Protein AF-A0A635X9J7-F1 (afdb_monomer)

Structure (mmCIF, N/CA/C/O backbone):
data_AF-A0A635X9J7-F1
#
_entry.id   AF-A0A635X9J7-F1
#
loop_
_atom_site.group_PDB
_atom_site.id
_atom_site.type_symbol
_atom_site.label_atom_id
_atom_site.label_alt_id
_atom_site.label_comp_id
_atom_site.label_asym_id
_atom_site.label_entity_id
_atom_site.label_seq_id
_atom_site.pdbx_PDB_ins_code
_atom_site.Cartn_x
_atom_site.Cartn_y
_atom_site.Cartn_z
_atom_site.occupancy
_atom_site.B_iso_or_equiv
_atom_site.auth_seq_id
_atom_site.auth_comp_id
_atom_site.auth_asym_id
_atom_site.auth_atom_id
_atom_site.pdbx_PDB_model_num
ATOM 1 N N . ILE A 1 1 ? -6.914 -5.410 10.085 1.00 49.47 1 ILE A N 1
ATOM 2 C CA . ILE A 1 1 ? -8.371 -5.478 10.302 1.00 49.47 1 ILE A CA 1
ATOM 3 C C . ILE A 1 1 ? -8.905 -4.230 9.633 1.00 49.47 1 ILE A C 1
ATOM 5 O O . ILE A 1 1 ? -8.363 -3.166 9.920 1.00 49.47 1 ILE A O 1
ATOM 9 N N . ALA A 1 2 ? -9.792 -4.368 8.650 1.00 59.06 2 ALA A N 1
ATOM 10 C CA . ALA A 1 2 ? -10.431 -3.207 8.038 1.00 59.06 2 ALA A CA 1
ATOM 11 C C . ALA A 1 2 ? -11.298 -2.503 9.093 1.00 59.06 2 ALA A C 1
ATOM 13 O O . ALA A 1 2 ? -11.946 -3.167 9.896 1.00 59.06 2 ALA A O 1
ATOM 14 N N . SER A 1 3 ? -11.236 -1.173 9.151 1.00 65.19 3 SER A N 1
ATOM 15 C CA . SER A 1 3 ? -12.030 -0.379 10.098 1.00 65.19 3 SER A CA 1
ATOM 16 C C . SER A 1 3 ? -13.482 -0.210 9.652 1.00 65.19 3 SER A C 1
ATOM 18 O O . SER A 1 3 ? -14.332 0.061 10.499 1.00 65.19 3 SER A O 1
ATOM 20 N N . SER A 1 4 ? -13.743 -0.356 8.349 1.00 70.19 4 SER A N 1
ATOM 21 C CA . SER A 1 4 ? -15.087 -0.459 7.782 1.00 70.19 4 SER A CA 1
ATOM 22 C C . SER A 1 4 ? -15.615 -1.874 7.968 1.00 70.19 4 SER A C 1
ATOM 24 O O . SER A 1 4 ? -14.861 -2.850 7.990 1.00 70.19 4 SER A O 1
ATOM 26 N N . SER A 1 5 ? -16.927 -1.957 8.104 1.00 78.06 5 SER A N 1
ATOM 27 C CA . SER A 1 5 ? -17.649 -3.196 8.304 1.00 78.06 5 SER A CA 1
ATOM 28 C C . SER A 1 5 ? -18.010 -3.922 7.001 1.00 78.06 5 SER A C 1
ATOM 30 O O . SER A 1 5 ? -18.530 -5.038 7.056 1.00 78.06 5 SER A O 1
ATOM 32 N N . ALA A 1 6 ? -17.707 -3.307 5.851 1.00 84.12 6 ALA A N 1
ATOM 33 C CA . ALA A 1 6 ? -18.032 -3.806 4.517 1.00 84.12 6 ALA A CA 1
ATOM 34 C C . ALA A 1 6 ? -17.317 -5.119 4.161 1.00 84.12 6 ALA A C 1
ATOM 36 O O . ALA A 1 6 ? -17.822 -5.901 3.357 1.00 84.12 6 ALA A O 1
ATOM 37 N N . ILE A 1 7 ? -16.159 -5.387 4.778 1.00 89.38 7 ILE A N 1
ATOM 38 C CA . ILE A 1 7 ? -15.412 -6.632 4.581 1.00 89.38 7 ILE A CA 1
ATOM 39 C C . ILE A 1 7 ? -15.069 -7.303 5.907 1.00 89.38 7 ILE A C 1
ATOM 41 O O . ILE A 1 7 ? -14.769 -6.648 6.908 1.00 89.38 7 ILE A O 1
ATOM 45 N N . HIS A 1 8 ? -15.029 -8.631 5.895 1.00 86.44 8 HIS A N 1
ATOM 46 C CA . HIS A 1 8 ? -14.539 -9.421 7.011 1.00 86.44 8 HIS A CA 1
ATOM 47 C C . HIS A 1 8 ? -13.027 -9.669 6.876 1.00 86.44 8 HIS A C 1
ATOM 49 O O . HIS A 1 8 ? -12.533 -10.157 5.860 1.00 86.44 8 HIS A O 1
ATOM 55 N N . GLY A 1 9 ? -12.259 -9.346 7.921 1.00 88.50 9 GLY A N 1
ATOM 56 C CA . GLY A 1 9 ? -10.827 -9.656 7.984 1.00 88.50 9 GLY A CA 1
ATOM 57 C C . GLY A 1 9 ? -9.905 -8.667 7.252 1.00 88.50 9 GLY A C 1
ATOM 58 O O . GLY A 1 9 ? -9.733 -7.518 7.682 1.00 88.50 9 GLY A O 1
ATOM 59 N N . ARG A 1 10 ? -9.170 -9.156 6.243 1.00 91.19 10 ARG A N 1
ATOM 60 C CA . ARG A 1 10 ? -8.140 -8.419 5.482 1.00 91.19 10 ARG A CA 1
ATOM 61 C C . ARG A 1 10 ? -8.212 -8.797 3.999 1.00 91.19 10 ARG A C 1
ATOM 63 O O . ARG A 1 10 ? -8.741 -9.842 3.653 1.00 91.19 10 ARG A O 1
ATOM 70 N N . PHE A 1 11 ? -7.611 -7.974 3.144 1.00 94.69 11 PHE A N 1
ATOM 71 C CA . PHE A 1 11 ? -7.436 -8.309 1.732 1.00 94.69 11 PHE A CA 1
ATOM 72 C C . PHE A 1 11 ? -6.526 -9.523 1.533 1.00 94.69 11 PHE A C 1
ATOM 74 O O . PHE A 1 11 ? -5.493 -9.666 2.195 1.00 94.69 11 PHE A O 1
ATOM 81 N N . HIS A 1 12 ? -6.900 -10.341 0.561 1.00 95.94 12 HIS A N 1
ATOM 82 C CA . HIS A 1 12 ? -6.163 -11.479 0.046 1.00 95.94 12 HIS A CA 1
ATOM 83 C C . HIS A 1 12 ? -5.589 -11.147 -1.331 1.00 95.94 12 HIS A C 1
ATOM 85 O O . HIS A 1 12 ? -6.161 -10.369 -2.097 1.00 95.94 12 HIS A O 1
ATOM 91 N N . TYR A 1 13 ? -4.449 -11.757 -1.645 1.00 97.44 13 TYR A N 1
ATOM 92 C CA . TYR A 1 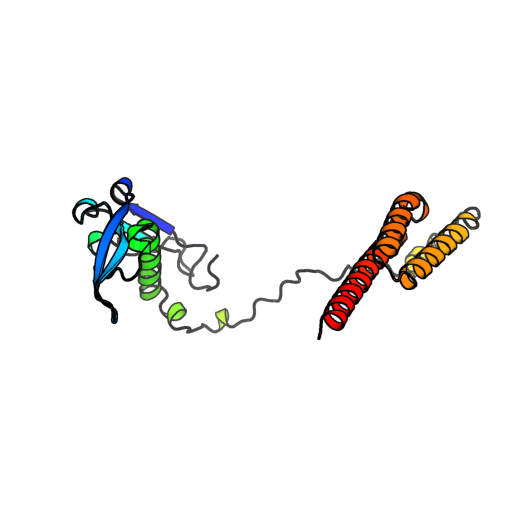13 ? -3.70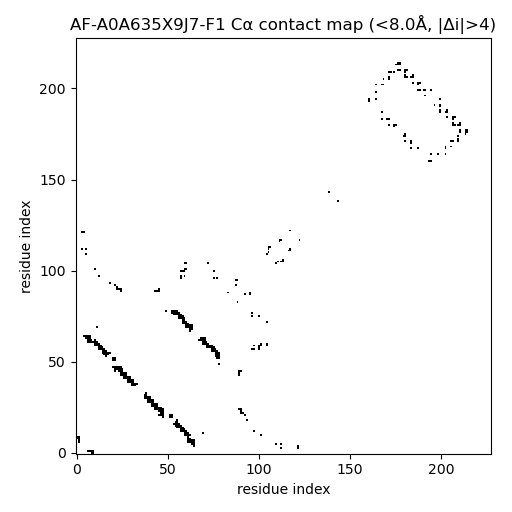1 -11.486 -2.866 1.00 97.44 13 TYR A CA 1
ATOM 93 C C . TYR A 1 13 ? -3.276 -12.801 -3.510 1.00 97.44 13 TYR A C 1
ATOM 95 O O . TYR A 1 13 ? -2.733 -13.675 -2.832 1.00 97.44 13 TYR A O 1
ATOM 103 N N . ARG A 1 14 ? -3.465 -12.918 -4.822 1.00 97.31 14 ARG A N 1
ATOM 104 C CA . ARG A 1 14 ? -2.836 -13.943 -5.659 1.00 97.31 14 ARG A CA 1
ATOM 105 C C . ARG A 1 14 ? -1.927 -13.244 -6.650 1.00 97.31 14 ARG A C 1
ATOM 107 O O . ARG A 1 14 ? -2.360 -12.334 -7.346 1.00 97.31 14 ARG A O 1
ATOM 114 N N . TYR A 1 15 ? -0.672 -13.661 -6.696 1.00 96.81 15 TYR A N 1
ATOM 115 C CA . TYR A 1 15 ? 0.285 -13.162 -7.673 1.00 96.81 15 TYR A CA 1
ATOM 116 C C . TYR A 1 15 ? 0.543 -14.253 -8.700 1.00 96.81 15 TYR A C 1
ATOM 118 O O . TYR A 1 15 ? 0.692 -15.416 -8.327 1.00 96.81 15 TYR A O 1
ATOM 126 N N . GLY A 1 16 ? 0.617 -13.869 -9.967 1.00 95.81 16 GLY A N 1
ATOM 127 C CA . GLY A 1 16 ? 1.056 -14.747 -11.043 1.00 95.81 16 GLY A CA 1
ATOM 128 C C . GLY A 1 16 ? 2.184 -14.122 -11.850 1.00 95.81 16 GLY A C 1
ATOM 129 O O . GLY A 1 16 ? 2.399 -12.907 -11.792 1.00 95.81 16 GLY A O 1
ATOM 130 N N . GLY A 1 17 ? 2.904 -14.983 -12.569 1.00 94.94 17 GLY A N 1
ATOM 131 C CA . GLY A 1 17 ? 4.069 -14.618 -13.369 1.00 94.94 17 GLY A CA 1
ATOM 132 C C . GLY A 1 17 ? 5.388 -14.577 -12.587 1.00 94.94 17 GLY A C 1
ATOM 133 O O . GLY A 1 17 ? 5.433 -14.791 -11.373 1.00 94.94 17 GLY A O 1
ATOM 134 N N . ASP A 1 18 ? 6.471 -14.313 -13.316 1.00 94.44 18 ASP A N 1
ATOM 135 C CA . ASP A 1 18 ? 7.851 -14.316 -12.824 1.00 94.44 18 ASP A CA 1
ATOM 136 C C . ASP A 1 18 ? 8.306 -12.917 -12.368 1.00 94.44 18 ASP A C 1
ATOM 138 O O . ASP A 1 18 ? 8.947 -12.156 -13.095 1.00 94.44 18 ASP A O 1
ATOM 142 N N . TRP A 1 19 ? 7.935 -12.561 -11.136 1.00 93.62 19 TRP A N 1
ATOM 143 C CA . TRP A 1 19 ? 8.201 -11.237 -10.562 1.00 93.62 19 TRP A CA 1
ATOM 144 C C . TRP A 1 19 ? 9.688 -10.922 -10.361 1.00 93.62 19 TRP A C 1
ATOM 146 O O . TRP A 1 19 ? 10.021 -9.755 -10.158 1.00 93.62 19 TRP A O 1
ATOM 156 N N . GLU A 1 20 ? 10.579 -11.916 -10.417 1.00 91.62 20 GLU A N 1
ATOM 157 C CA . GLU A 1 20 ? 12.020 -11.706 -10.237 1.00 91.62 20 GLU A CA 1
ATOM 158 C C . GLU A 1 20 ? 12.623 -10.865 -11.370 1.00 91.62 20 GLU A C 1
ATOM 160 O O . GLU A 1 20 ? 13.593 -10.133 -11.149 1.00 91.62 20 GLU A O 1
ATOM 165 N N . ARG A 1 21 ? 11.992 -10.870 -12.552 1.00 90.25 21 ARG A N 1
ATOM 166 C CA . ARG A 1 21 ? 12.401 -10.065 -13.715 1.00 90.25 21 ARG A CA 1
ATOM 167 C C . ARG A 1 21 ? 12.276 -8.560 -13.469 1.00 90.25 21 ARG A C 1
ATOM 169 O O . ARG A 1 21 ? 13.118 -7.792 -13.926 1.00 90.25 21 ARG A O 1
ATOM 176 N N . CYS A 1 22 ? 11.300 -8.135 -12.664 1.00 89.56 22 CYS A N 1
ATOM 177 C CA . CYS A 1 22 ? 11.023 -6.725 -12.365 1.00 89.56 22 CYS A CA 1
ATOM 178 C C . CYS A 1 22 ? 11.564 -6.278 -10.995 1.00 89.56 22 CYS A C 1
ATOM 180 O O . CYS A 1 22 ? 10.881 -5.585 -10.239 1.00 89.56 22 CYS A O 1
ATOM 182 N N . THR A 1 23 ? 12.783 -6.697 -10.646 1.00 84.94 23 THR A N 1
ATOM 183 C CA . THR A 1 23 ? 13.429 -6.364 -9.356 1.00 84.94 23 THR A CA 1
ATOM 184 C C . THR A 1 23 ? 14.652 -5.457 -9.486 1.00 84.94 23 THR A C 1
ATOM 186 O O . THR A 1 23 ? 15.123 -4.900 -8.495 1.00 84.94 23 THR A O 1
ATOM 189 N N . ARG A 1 24 ? 15.186 -5.290 -10.701 1.00 87.50 24 ARG A N 1
ATOM 190 C CA . ARG A 1 24 ? 16.444 -4.572 -10.943 1.00 87.50 24 ARG A CA 1
ATOM 191 C C . ARG A 1 24 ? 16.206 -3.095 -11.223 1.00 87.50 24 ARG A C 1
ATOM 193 O O . ARG A 1 24 ? 15.394 -2.741 -12.066 1.00 87.50 24 ARG A O 1
ATOM 200 N N . THR A 1 25 ? 16.986 -2.224 -10.597 1.00 89.25 25 THR A N 1
ATOM 201 C CA . THR A 1 25 ? 16.989 -0.785 -10.899 1.00 89.25 25 THR A CA 1
ATOM 202 C C . THR A 1 25 ? 18.314 -0.368 -11.515 1.00 89.25 25 THR A C 1
ATOM 204 O O . THR A 1 25 ? 19.349 -0.938 -11.179 1.00 89.25 25 THR A O 1
ATOM 207 N N . GLN A 1 26 ? 18.295 0.647 -12.373 1.00 89.06 26 GLN A N 1
ATOM 208 C CA . GLN A 1 26 ? 19.494 1.245 -12.961 1.00 89.06 26 GLN A CA 1
ATOM 209 C C . GLN A 1 26 ? 19.544 2.735 -12.639 1.00 89.06 26 GLN A C 1
ATOM 211 O O . GLN A 1 26 ? 18.507 3.387 -12.542 1.00 89.06 26 GLN A O 1
ATOM 216 N N . GLU A 1 27 ? 20.743 3.277 -12.468 1.00 89.19 27 GLU A N 1
ATOM 217 C CA . GLU A 1 27 ? 20.944 4.714 -12.298 1.00 89.19 27 GLU A CA 1
ATOM 218 C C . GLU A 1 27 ? 21.382 5.300 -13.635 1.00 89.19 27 GLU A C 1
ATOM 220 O O . GLU A 1 27 ? 22.373 4.870 -14.221 1.00 89.19 27 GLU A O 1
ATOM 225 N N . ILE A 1 28 ? 20.598 6.249 -14.145 1.00 88.88 28 ILE A N 1
ATOM 226 C CA . ILE A 1 28 ? 20.878 6.943 -15.396 1.00 88.88 28 ILE A CA 1
ATOM 227 C C . ILE A 1 28 ? 21.099 8.412 -15.088 1.00 88.88 28 ILE A C 1
ATOM 229 O O . ILE A 1 28 ? 20.287 9.074 -14.442 1.00 88.88 28 ILE A O 1
ATOM 233 N N . THR A 1 29 ? 22.200 8.924 -15.613 1.00 87.81 29 THR A N 1
ATOM 234 C CA . THR A 1 29 ? 22.541 10.336 -15.573 1.00 87.81 29 THR A CA 1
ATOM 235 C C . THR A 1 29 ? 21.876 11.046 -16.748 1.00 87.81 29 THR A C 1
ATOM 237 O O . THR A 1 29 ? 22.088 10.673 -17.902 1.00 87.81 29 THR A O 1
ATOM 240 N N . ARG A 1 30 ? 21.044 12.053 -16.472 1.00 87.81 30 ARG A N 1
ATOM 241 C CA . ARG A 1 30 ? 20.359 12.859 -17.490 1.00 87.81 30 ARG A CA 1
ATOM 242 C C . ARG A 1 30 ? 20.670 14.331 -17.307 1.00 87.81 30 ARG A C 1
ATOM 244 O O . ARG A 1 30 ? 20.552 14.866 -16.205 1.00 87.81 30 ARG A O 1
ATOM 251 N N . ASP A 1 31 ? 20.981 14.996 -18.410 1.00 87.25 31 ASP A N 1
ATOM 252 C CA . ASP A 1 31 ? 21.115 16.445 -18.426 1.00 87.25 31 ASP A CA 1
ATOM 253 C C . ASP A 1 31 ? 19.735 17.095 -18.521 1.00 87.25 31 ASP A C 1
ATOM 255 O O . ASP A 1 31 ? 18.940 16.804 -19.419 1.00 87.25 31 ASP A O 1
ATOM 259 N N . LYS A 1 32 ? 19.448 17.992 -17.581 1.00 86.06 32 LYS A N 1
ATOM 260 C CA . LYS A 1 32 ? 18.238 18.808 -17.547 1.00 86.06 32 LYS A CA 1
ATOM 261 C C . LYS A 1 32 ? 18.595 20.270 -17.776 1.00 86.06 32 LYS A C 1
ATOM 263 O O . LYS A 1 32 ? 19.604 20.767 -17.284 1.00 86.06 32 LYS A O 1
ATOM 268 N N . ASN A 1 33 ? 17.740 20.976 -18.509 1.00 85.88 33 ASN A N 1
ATOM 269 C CA . ASN A 1 33 ? 17.839 22.426 -18.651 1.00 85.88 33 ASN A CA 1
ATOM 270 C C . ASN A 1 33 ? 17.056 23.095 -17.519 1.00 85.88 33 ASN A C 1
ATOM 272 O O . ASN A 1 33 ? 15.843 22.920 -17.411 1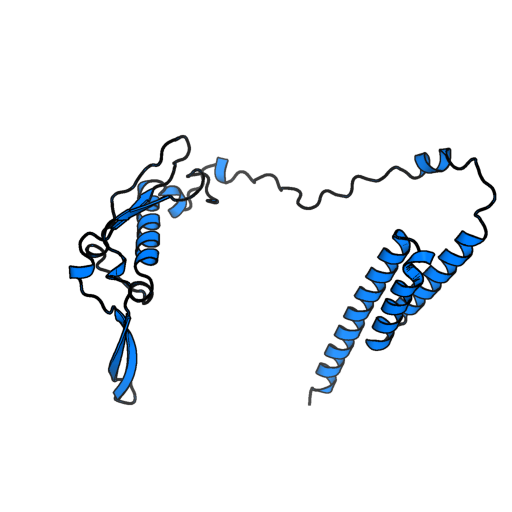.00 85.88 33 ASN A O 1
ATOM 276 N N . GLY A 1 34 ? 17.750 23.863 -16.684 1.00 83.50 34 GLY A N 1
ATOM 277 C CA . GLY A 1 34 ? 17.153 24.745 -15.687 1.00 83.50 34 GLY A CA 1
ATOM 278 C C . GLY A 1 34 ? 17.207 26.209 -16.122 1.00 83.50 34 GLY A C 1
ATOM 279 O O . GLY A 1 34 ? 17.811 26.556 -17.137 1.00 83.50 34 GLY A O 1
ATOM 280 N N . LYS A 1 35 ? 16.624 27.095 -15.304 1.00 80.81 35 LYS A N 1
ATOM 281 C CA . LYS A 1 35 ? 16.694 28.556 -15.513 1.00 80.81 35 LYS A CA 1
ATOM 282 C C . LYS A 1 35 ? 18.134 29.090 -15.598 1.00 80.81 35 LYS A C 1
ATOM 284 O O . LYS A 1 35 ? 18.360 30.071 -16.292 1.00 80.81 35 LYS A O 1
ATOM 289 N N . ASN A 1 36 ? 19.088 28.420 -14.943 1.00 78.56 36 ASN A N 1
ATOM 290 C CA . ASN A 1 36 ? 20.500 28.818 -14.876 1.00 78.56 36 ASN A CA 1
ATOM 291 C C . ASN A 1 36 ? 21.423 27.956 -15.764 1.00 78.56 36 ASN A C 1
ATOM 293 O O . ASN A 1 36 ? 22.626 27.906 -15.526 1.00 78.56 36 ASN A O 1
ATOM 297 N N . GLY A 1 37 ? 20.877 27.264 -16.770 1.00 85.31 37 GLY A N 1
ATOM 298 C CA . GLY A 1 37 ? 21.647 26.428 -17.698 1.00 85.31 37 GLY A CA 1
ATOM 299 C C . GLY A 1 37 ? 21.469 24.922 -17.484 1.00 85.31 37 GLY A C 1
ATOM 300 O O . GLY A 1 37 ? 20.545 24.475 -16.799 1.00 85.31 37 GLY A O 1
ATOM 301 N N . LYS A 1 38 ? 22.334 24.131 -18.130 1.00 85.62 38 LYS A N 1
ATOM 302 C CA . LYS A 1 38 ? 22.328 22.663 -18.046 1.00 85.62 38 LYS A CA 1
ATOM 303 C C . LYS A 1 38 ? 22.853 22.204 -16.692 1.00 85.62 38 LYS A C 1
ATOM 305 O O . LYS A 1 38 ? 23.910 22.651 -16.260 1.00 85.62 38 LYS A O 1
ATOM 310 N N . TYR A 1 39 ? 22.136 21.287 -16.058 1.00 86.50 39 TYR A N 1
ATOM 311 C CA . TYR A 1 39 ? 22.584 20.591 -14.861 1.00 86.50 39 TYR A CA 1
ATOM 312 C C . TYR A 1 39 ? 22.301 19.101 -14.995 1.00 86.50 39 TYR A C 1
ATOM 314 O O . TYR A 1 39 ? 21.333 18.680 -15.627 1.00 86.50 39 TYR A O 1
ATOM 322 N N . THR A 1 40 ? 23.161 18.302 -14.388 1.00 86.81 40 THR A N 1
ATOM 323 C CA . THR A 1 40 ? 23.105 16.852 -14.487 1.00 86.81 40 THR A CA 1
ATOM 324 C C . THR A 1 40 ? 22.362 16.276 -13.283 1.00 86.81 40 THR A C 1
ATOM 326 O O . THR A 1 40 ? 22.625 16.658 -12.142 1.00 86.81 40 THR A O 1
ATOM 329 N N . VAL A 1 41 ? 21.418 15.365 -13.528 1.00 87.75 41 VAL A N 1
ATOM 330 C CA . VAL A 1 41 ? 20.638 14.672 -12.493 1.00 87.75 41 VAL A CA 1
ATOM 331 C C . VAL A 1 41 ? 20.798 13.172 -12.656 1.00 87.75 41 VAL A C 1
ATOM 333 O O . VAL A 1 41 ? 20.537 12.630 -13.728 1.00 87.75 41 VAL A O 1
ATOM 336 N N . THR A 1 42 ? 21.170 12.498 -11.573 1.00 87.12 42 THR A N 1
ATOM 337 C CA . THR A 1 42 ? 21.131 11.037 -11.497 1.00 87.12 42 THR A CA 1
ATOM 338 C C . THR A 1 42 ? 19.724 10.599 -11.105 1.00 87.12 42 THR A C 1
ATOM 340 O O . THR A 1 42 ? 19.231 10.949 -10.033 1.00 87.12 42 THR A O 1
ATOM 343 N N . GLU A 1 43 ? 19.061 9.843 -11.975 1.00 87.25 43 GLU A N 1
ATOM 344 C CA . GLU A 1 43 ? 17.731 9.284 -11.738 1.00 87.25 43 GLU A CA 1
ATOM 345 C C . GLU A 1 43 ? 17.802 7.760 -11.680 1.00 87.25 43 GLU A C 1
ATOM 347 O O . GLU A 1 43 ? 18.402 7.115 -12.540 1.00 87.25 43 GLU A O 1
ATOM 352 N N . ARG A 1 44 ? 17.134 7.166 -10.687 1.00 87.19 44 ARG A N 1
ATOM 353 C CA . ARG A 1 44 ? 16.927 5.719 -10.641 1.00 87.19 44 ARG A CA 1
ATOM 354 C C . ARG A 1 44 ? 15.735 5.348 -11.520 1.00 87.19 44 ARG A C 1
ATOM 356 O O . ARG A 1 44 ? 14.612 5.773 -11.257 1.00 87.19 44 ARG A O 1
ATOM 363 N N . VAL A 1 45 ? 15.979 4.541 -12.542 1.00 90.56 45 VAL A N 1
ATOM 364 C CA . VAL A 1 45 ? 14.977 4.030 -13.484 1.00 90.56 45 VAL A CA 1
ATOM 365 C C . VAL A 1 45 ? 14.852 2.510 -13.379 1.00 90.56 45 VAL A C 1
ATOM 367 O O . VAL A 1 45 ? 15.674 1.839 -12.745 1.00 90.56 45 VAL A O 1
ATOM 370 N N . ARG A 1 46 ? 13.802 1.954 -13.992 1.00 92.12 46 ARG A N 1
ATOM 371 C CA . ARG A 1 46 ? 13.638 0.500 -14.082 1.00 92.12 46 ARG A CA 1
ATOM 372 C C . ARG A 1 46 ? 14.776 -0.106 -14.901 1.00 92.12 46 ARG A C 1
ATOM 374 O O . ARG A 1 46 ? 15.151 0.444 -15.932 1.00 92.12 46 ARG A O 1
ATOM 381 N N . GLY A 1 47 ? 15.310 -1.228 -14.434 1.00 91.88 47 GLY A N 1
ATOM 382 C CA . GLY A 1 47 ? 16.339 -2.015 -15.116 1.00 91.88 47 GLY A CA 1
ATOM 383 C C . GLY A 1 47 ? 15.777 -3.208 -15.891 1.00 91.88 47 GLY A C 1
ATOM 384 O O . GLY A 1 47 ? 16.515 -4.161 -16.122 1.00 91.88 47 GLY A O 1
ATOM 385 N N . TRP A 1 48 ? 14.485 -3.176 -16.227 1.00 91.69 48 TRP A N 1
ATOM 386 C CA . TRP A 1 48 ? 13.758 -4.197 -16.986 1.00 91.69 48 TRP A CA 1
ATOM 387 C C . TRP A 1 48 ? 12.940 -3.548 -18.110 1.00 91.69 48 TRP A C 1
ATOM 389 O O . TRP A 1 48 ? 12.738 -2.326 -18.128 1.00 91.69 48 TRP A O 1
ATOM 399 N N . THR A 1 49 ? 12.478 -4.371 -19.044 1.00 92.38 49 THR A N 1
ATOM 400 C CA . THR A 1 49 ? 11.734 -3.971 -20.246 1.00 92.38 49 THR A CA 1
ATOM 401 C C . THR A 1 49 ? 10.237 -4.252 -20.111 1.00 92.38 49 THR A C 1
ATOM 403 O O . THR A 1 49 ? 9.802 -4.889 -19.158 1.00 92.38 49 THR A O 1
ATOM 406 N N . ASP A 1 50 ? 9.422 -3.775 -21.056 1.00 91.62 50 ASP A N 1
ATOM 407 C CA . ASP A 1 50 ? 7.977 -4.058 -21.049 1.00 91.62 50 ASP A CA 1
ATOM 408 C C . ASP A 1 50 ? 7.666 -5.545 -21.305 1.00 91.62 50 ASP A C 1
ATOM 410 O O . ASP A 1 50 ? 6.656 -6.054 -20.822 1.00 91.62 50 ASP A O 1
ATOM 414 N N . GLU A 1 51 ? 8.547 -6.266 -22.005 1.00 93.25 51 GLU A N 1
ATOM 415 C CA . GLU A 1 51 ? 8.414 -7.713 -22.230 1.00 93.25 51 GLU A CA 1
ATOM 416 C C . GLU A 1 51 ? 8.533 -8.507 -20.924 1.00 93.25 51 GLU A C 1
ATOM 418 O O . GLU A 1 51 ? 7.809 -9.481 -20.716 1.00 93.25 51 GLU A O 1
ATOM 423 N N . ASP A 1 52 ? 9.389 -8.047 -20.008 1.00 92.94 52 ASP A N 1
ATOM 424 C CA . ASP A 1 52 ? 9.564 -8.649 -18.683 1.00 92.94 52 ASP A CA 1
ATOM 425 C C . ASP A 1 52 ? 8.296 -8.543 -17.818 1.00 92.94 52 ASP A C 1
ATOM 427 O O . ASP A 1 52 ? 8.121 -9.314 -16.875 1.00 92.94 52 ASP A O 1
ATOM 431 N N . GLU A 1 53 ? 7.398 -7.608 -18.143 1.00 93.50 53 GLU A N 1
ATOM 432 C CA . GLU A 1 53 ? 6.144 -7.379 -17.421 1.00 93.50 53 GLU A CA 1
ATOM 433 C C . GLU A 1 53 ? 4.998 -8.281 -17.914 1.00 93.50 53 GLU A C 1
ATOM 435 O O . GLU A 1 53 ? 3.939 -8.349 -17.276 1.00 93.50 53 GLU A O 1
ATOM 440 N N . ILE A 1 54 ? 5.180 -8.983 -19.037 1.00 94.19 54 ILE A N 1
ATOM 441 C CA . ILE A 1 54 ? 4.148 -9.835 -19.634 1.00 94.19 54 ILE A CA 1
ATOM 442 C C . ILE A 1 54 ? 3.827 -11.005 -18.700 1.00 94.19 54 ILE A C 1
ATOM 444 O O . ILE A 1 54 ? 4.695 -11.744 -18.242 1.00 94.19 54 ILE A O 1
ATOM 448 N N . GLY A 1 55 ? 2.534 -11.186 -18.426 1.00 94.00 55 GLY A N 1
ATOM 449 C CA . GLY A 1 55 ? 2.040 -12.252 -17.555 1.00 94.00 55 GLY A CA 1
ATOM 450 C C . GLY A 1 55 ? 2.204 -11.977 -16.057 1.00 94.00 55 GLY A C 1
ATOM 451 O O . GLY A 1 55 ? 1.704 -12.768 -15.257 1.00 94.00 55 GLY A O 1
ATOM 452 N N . LEU A 1 56 ? 2.834 -10.864 -15.657 1.00 96.38 56 LEU A N 1
ATOM 453 C CA . LEU A 1 56 ? 2.866 -10.435 -14.260 1.00 96.38 56 LEU A CA 1
ATOM 454 C C . LEU A 1 56 ? 1.518 -9.839 -13.877 1.00 96.38 56 LEU A C 1
ATOM 456 O O . LEU A 1 56 ? 1.088 -8.843 -14.461 1.00 96.38 56 LEU A O 1
ATOM 460 N N . PHE A 1 57 ? 0.862 -10.411 -12.872 1.00 97.25 57 PHE A N 1
ATOM 461 C CA . PHE A 1 57 ? -0.404 -9.878 -12.379 1.00 97.25 57 PHE A CA 1
ATOM 462 C C . PHE A 1 57 ? -0.571 -10.030 -10.873 1.00 97.25 57 PHE A C 1
ATOM 464 O O . PHE A 1 57 ? 0.071 -10.861 -10.220 1.00 97.25 57 PHE A O 1
ATOM 471 N N . VAL A 1 58 ? -1.488 -9.229 -10.338 1.00 97.88 58 VAL A N 1
ATOM 472 C CA . VAL A 1 58 ? -2.052 -9.400 -9.003 1.00 97.88 58 VAL A CA 1
ATOM 473 C C . VAL A 1 58 ? -3.567 -9.515 -9.109 1.00 97.88 58 VAL A C 1
ATOM 475 O O . VAL A 1 58 ? -4.217 -8.735 -9.797 1.00 97.88 58 VAL A O 1
ATOM 478 N N . GLN A 1 59 ? -4.140 -10.481 -8.410 1.00 97.69 59 GLN A N 1
ATOM 479 C CA . GLN A 1 59 ? -5.571 -10.586 -8.186 1.00 97.69 59 GLN A CA 1
ATOM 480 C C . GLN A 1 59 ? -5.832 -10.290 -6.712 1.00 97.69 59 GLN A C 1
ATOM 482 O O . GLN A 1 59 ? -5.241 -10.922 -5.833 1.00 97.69 59 GLN A O 1
ATOM 487 N N . VAL A 1 60 ? -6.686 -9.307 -6.447 1.00 97.75 60 VAL A N 1
ATOM 488 C CA . VAL A 1 60 ? -7.046 -8.881 -5.091 1.00 97.75 60 VAL A CA 1
ATOM 489 C C . VAL A 1 60 ? -8.461 -9.351 -4.788 1.00 97.75 60 VAL A C 1
ATOM 491 O O . VAL A 1 60 ? -9.327 -9.303 -5.660 1.00 97.75 60 VAL A O 1
ATOM 494 N N . GLY A 1 61 ? -8.692 -9.811 -3.564 1.00 96.81 61 GLY A N 1
ATOM 495 C CA . GLY A 1 61 ? -10.015 -10.201 -3.091 1.00 96.81 61 GLY A CA 1
ATOM 496 C C . GLY A 1 61 ? -10.186 -9.937 -1.603 1.00 96.81 61 GLY A C 1
ATOM 497 O O . GLY A 1 61 ? -9.207 -9.810 -0.867 1.00 96.81 61 GLY A O 1
ATOM 498 N N . ALA A 1 62 ? -11.429 -9.863 -1.152 1.00 95.81 62 ALA A N 1
ATOM 499 C CA . ALA A 1 62 ? -11.782 -9.843 0.262 1.00 95.81 62 ALA A CA 1
ATOM 500 C C . ALA A 1 62 ? -13.125 -10.551 0.461 1.00 95.81 62 ALA A C 1
ATOM 502 O O . ALA A 1 62 ? -13.859 -10.782 -0.497 1.00 95.81 62 ALA A O 1
ATOM 503 N N . ILE A 1 63 ? -13.417 -10.925 1.702 1.00 94.88 63 ILE A N 1
ATOM 504 C CA . ILE A 1 63 ? -14.705 -11.513 2.076 1.00 94.88 63 ILE A CA 1
ATOM 505 C C . ILE A 1 63 ? -15.663 -10.353 2.344 1.00 94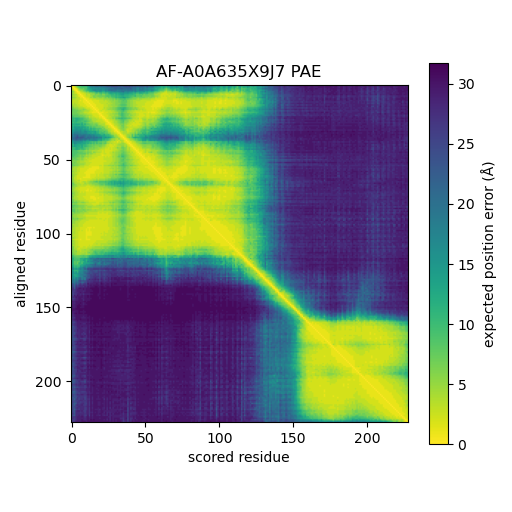.88 63 ILE A C 1
ATOM 507 O O . ILE A 1 63 ? -15.394 -9.553 3.245 1.00 94.88 63 ILE A O 1
ATOM 511 N N . LEU A 1 64 ? -16.734 -10.227 1.560 1.00 91.56 64 LEU A N 1
ATOM 512 C CA . LEU A 1 64 ? -17.744 -9.187 1.769 1.00 91.56 64 LEU A CA 1
ATOM 513 C C . LEU A 1 64 ? -18.595 -9.493 3.006 1.00 91.56 64 LEU A C 1
ATOM 515 O O . LEU A 1 64 ? -18.717 -10.636 3.450 1.00 91.56 64 LEU A O 1
ATOM 519 N N . ARG A 1 65 ? -19.188 -8.456 3.593 1.00 86.50 65 ARG A N 1
ATOM 520 C CA . ARG A 1 65 ? -20.110 -8.599 4.722 1.00 86.50 65 ARG A CA 1
ATOM 521 C C . ARG A 1 65 ? -21.290 -9.502 4.340 1.00 86.50 65 ARG A C 1
ATOM 523 O O . ARG A 1 65 ? -22.018 -9.213 3.400 1.00 86.50 65 ARG A O 1
ATOM 530 N N . GLY A 1 66 ? -21.502 -10.559 5.122 1.00 86.81 66 GLY A N 1
ATOM 531 C CA . GLY A 1 66 ? -22.565 -11.543 4.885 1.00 86.81 66 GLY A CA 1
ATOM 532 C C . GLY A 1 66 ? -22.154 -12.701 3.972 1.00 86.81 66 GLY A C 1
ATOM 533 O O . GLY A 1 66 ? -22.885 -13.684 3.890 1.00 86.81 66 GLY A O 1
ATOM 534 N N . GLU A 1 67 ? -20.975 -12.633 3.353 1.00 90.56 67 GLU A N 1
ATOM 535 C CA . GLU A 1 67 ? -20.397 -13.728 2.578 1.00 90.56 67 GLU A CA 1
ATOM 536 C C . GLU A 1 67 ? -19.386 -14.517 3.422 1.00 90.56 67 GLU A C 1
ATOM 538 O O . GLU A 1 67 ? -18.768 -13.996 4.353 1.00 90.56 67 GLU A O 1
ATOM 543 N N . SER A 1 68 ? -19.212 -15.799 3.099 1.00 91.38 68 SER A N 1
ATOM 544 C CA . SER A 1 68 ? -18.196 -16.671 3.708 1.00 91.38 68 SER A CA 1
ATOM 545 C C . SER A 1 68 ? -16.989 -16.910 2.801 1.00 91.38 68 SER A C 1
ATOM 547 O O . SER A 1 68 ? -15.938 -17.346 3.270 1.00 91.38 68 SER A O 1
ATOM 549 N N . GLU A 1 69 ? -17.137 -16.652 1.504 1.00 94.81 69 GLU A N 1
ATOM 550 C CA . GLU A 1 69 ? -16.110 -16.888 0.495 1.00 94.81 69 GLU A CA 1
ATOM 551 C C . GLU A 1 69 ? -15.414 -15.586 0.091 1.00 94.81 69 GLU A C 1
ATOM 553 O O . GLU A 1 69 ? -15.905 -14.482 0.318 1.00 94.81 69 GLU A O 1
ATOM 558 N N . ILE A 1 70 ? -14.218 -15.716 -0.485 1.00 96.00 70 ILE A N 1
ATOM 559 C CA . ILE A 1 70 ? -13.466 -14.557 -0.964 1.00 96.00 70 ILE A CA 1
ATOM 560 C C . ILE A 1 70 ? -14.031 -14.140 -2.318 1.00 96.00 70 ILE A C 1
ATOM 562 O O . ILE A 1 70 ? -13.893 -14.874 -3.300 1.00 96.00 70 ILE A O 1
ATOM 566 N N . THR A 1 71 ? -14.536 -12.914 -2.389 1.00 96.06 71 THR A N 1
ATOM 567 C CA . THR A 1 71 ? -14.915 -12.282 -3.649 1.00 96.06 71 THR A CA 1
ATOM 568 C C . THR A 1 71 ? -13.663 -11.734 -4.329 1.00 96.06 71 THR A C 1
ATOM 570 O O . THR A 1 71 ? -13.077 -10.721 -3.931 1.00 96.06 71 THR A O 1
ATOM 573 N N . TRP A 1 72 ? -13.191 -12.460 -5.343 1.00 97.25 72 TRP A N 1
ATOM 574 C CA . TRP A 1 72 ? -12.009 -12.099 -6.124 1.00 97.25 72 TRP A CA 1
ATOM 575 C C . TRP A 1 72 ? -12.354 -11.074 -7.207 1.00 97.25 72 TRP A C 1
ATOM 577 O O . TRP A 1 72 ? -13.329 -11.223 -7.937 1.00 97.25 72 TRP A O 1
ATOM 587 N N . GLY A 1 73 ? -11.521 -10.045 -7.346 1.00 94.88 73 GLY A N 1
ATOM 588 C CA . GLY A 1 73 ? -11.551 -9.163 -8.510 1.00 94.88 73 GLY A CA 1
ATOM 589 C C . GLY A 1 73 ? -10.907 -9.803 -9.740 1.00 94.88 73 GLY A C 1
ATOM 590 O O . GLY A 1 73 ? -10.354 -10.906 -9.685 1.00 94.88 73 GLY A O 1
ATOM 591 N N . GLU A 1 74 ? -10.928 -9.079 -10.853 1.00 95.38 74 GLU A N 1
ATOM 592 C CA . GLU A 1 74 ? -10.191 -9.479 -12.048 1.00 95.38 74 GLU A CA 1
ATOM 593 C C . GLU A 1 74 ? -8.667 -9.393 -11.827 1.00 95.38 74 GLU A C 1
ATOM 595 O O . GLU A 1 74 ? -8.191 -8.537 -11.070 1.00 95.38 74 GLU A O 1
ATOM 600 N N . PRO A 1 75 ? -7.873 -10.268 -12.471 1.00 96.75 75 PRO A N 1
ATOM 601 C CA . PRO A 1 75 ? -6.421 -10.146 -12.485 1.00 96.75 75 PRO A CA 1
ATOM 602 C C . PRO A 1 75 ? -5.968 -8.817 -13.105 1.00 96.75 75 PRO A C 1
ATOM 604 O O . PRO A 1 75 ? -6.234 -8.530 -14.270 1.00 96.75 75 PRO A O 1
ATOM 607 N N . LEU A 1 76 ? -5.227 -8.019 -12.338 1.00 97.25 76 LEU A N 1
ATOM 608 C CA . LEU A 1 76 ? -4.618 -6.780 -12.804 1.00 97.25 76 LEU A CA 1
ATOM 609 C C . LEU A 1 76 ? -3.194 -7.057 -13.287 1.00 97.25 76 LEU A C 1
ATOM 611 O O . LEU A 1 76 ? -2.303 -7.328 -12.478 1.00 97.25 76 LEU A O 1
ATOM 615 N N . TYR A 1 77 ? -2.985 -6.965 -14.598 1.00 97.12 77 TYR A N 1
ATOM 616 C CA . TYR A 1 77 ? -1.685 -7.177 -15.235 1.00 97.12 77 TYR A CA 1
ATOM 617 C C . TYR A 1 77 ? -0.813 -5.924 -15.181 1.00 97.12 77 TYR A C 1
ATOM 619 O O . TYR A 1 77 ? -1.280 -4.825 -15.484 1.00 97.12 77 TYR A O 1
ATOM 627 N N . LEU A 1 78 ? 0.471 -6.088 -14.848 1.00 95.88 78 LEU A N 1
ATOM 628 C CA . LEU A 1 78 ? 1.427 -4.981 -14.742 1.00 95.88 78 LEU A CA 1
ATOM 629 C C . LEU A 1 78 ? 1.617 -4.265 -16.083 1.00 95.88 78 LEU A C 1
ATOM 631 O O . LEU A 1 78 ? 1.582 -3.034 -16.124 1.00 95.88 78 LEU A O 1
ATOM 635 N N . SER A 1 79 ? 1.722 -5.031 -17.171 1.00 95.00 79 SER A N 1
ATOM 636 C CA . SER A 1 79 ? 1.835 -4.512 -18.539 1.00 95.00 79 SER A CA 1
ATOM 637 C C . SER A 1 79 ? 0.630 -3.662 -18.968 1.00 95.00 79 SER A C 1
ATOM 639 O O . SER A 1 79 ? 0.776 -2.753 -19.779 1.00 95.00 79 SER A O 1
ATOM 641 N N . GLY A 1 80 ? -0.555 -3.897 -18.391 1.00 93.56 80 GLY A N 1
ATOM 642 C CA . GLY A 1 80 ? -1.757 -3.094 -18.639 1.00 93.56 80 GLY A CA 1
ATOM 643 C C . GLY A 1 80 ? -1.781 -1.750 -17.898 1.00 93.56 80 GLY A C 1
ATOM 644 O O . GLY A 1 80 ? -2.616 -0.893 -18.191 1.00 93.56 80 GLY A O 1
ATOM 645 N N . VAL A 1 81 ? -0.878 -1.529 -16.936 1.00 93.94 81 VAL A N 1
ATOM 646 C CA . VAL A 1 81 ? -0.822 -0.289 -16.148 1.00 93.94 81 VAL A CA 1
ATOM 647 C C . VAL A 1 81 ? 0.022 0.758 -16.872 1.00 93.94 81 VAL A C 1
ATOM 649 O O . VAL A 1 81 ? 1.236 0.836 -16.679 1.00 93.94 81 VAL A O 1
ATOM 652 N N . VAL A 1 82 ? -0.640 1.603 -17.665 1.00 90.62 82 VAL A N 1
ATOM 653 C CA . VAL A 1 82 ? 0.011 2.661 -18.461 1.00 90.62 82 VAL A CA 1
ATOM 654 C C . VAL A 1 82 ? 0.498 3.830 -17.593 1.00 90.62 82 VAL A C 1
ATOM 656 O O . VAL A 1 82 ? 1.601 4.339 -17.774 1.00 90.62 82 VAL A O 1
ATOM 659 N N . THR A 1 83 ? -0.303 4.280 -16.622 1.00 92.06 83 THR A N 1
ATOM 660 C CA . THR A 1 83 ? 0.014 5.474 -15.819 1.00 92.06 83 THR A CA 1
ATOM 661 C C . THR A 1 83 ? 0.762 5.118 -14.533 1.00 92.06 83 THR A C 1
ATOM 663 O O . THR A 1 83 ? 0.182 4.552 -13.606 1.00 92.06 83 THR A O 1
ATOM 666 N N . ARG A 1 84 ? 2.040 5.511 -14.437 1.00 92.88 84 ARG A N 1
ATOM 667 C CA . ARG A 1 84 ? 2.946 5.191 -13.314 1.00 92.88 84 ARG A CA 1
ATOM 668 C C . ARG A 1 84 ? 3.582 6.445 -12.709 1.00 92.88 84 ARG A C 1
ATOM 670 O O . ARG A 1 84 ? 4.793 6.626 -12.724 1.00 92.88 84 ARG A O 1
ATOM 677 N N . ASN A 1 85 ? 2.755 7.315 -12.133 1.00 90.50 85 ASN A N 1
ATOM 678 C CA . ASN A 1 85 ? 3.159 8.639 -11.624 1.00 90.50 85 ASN A CA 1
ATOM 679 C C . ASN A 1 85 ? 3.920 8.610 -10.281 1.00 90.50 85 ASN A C 1
ATOM 681 O O . ASN A 1 85 ? 3.880 9.575 -9.523 1.00 90.50 85 ASN A O 1
ATOM 685 N N . SER A 1 86 ? 4.575 7.498 -9.947 1.00 90.50 86 SER A N 1
ATOM 686 C CA . SER A 1 86 ? 5.331 7.342 -8.704 1.00 90.50 86 SER A CA 1
ATOM 687 C C . SER A 1 86 ? 6.668 6.656 -8.982 1.00 90.50 86 SER A C 1
ATOM 689 O O . SER A 1 86 ? 6.684 5.627 -9.662 1.00 90.50 86 SER A O 1
ATOM 691 N N . PRO A 1 87 ? 7.786 7.143 -8.414 1.00 90.44 87 PRO A N 1
ATOM 692 C CA . PRO A 1 87 ? 9.072 6.456 -8.525 1.00 90.44 87 PRO A CA 1
ATOM 693 C C . PRO A 1 87 ? 9.043 5.063 -7.875 1.00 90.44 87 PRO A C 1
ATOM 695 O O . PRO A 1 87 ? 9.866 4.214 -8.203 1.00 90.44 87 PRO A O 1
ATOM 698 N N . LEU A 1 88 ? 8.069 4.775 -7.002 1.00 92.56 88 LEU A N 1
ATOM 699 C CA . LEU A 1 88 ? 7.912 3.450 -6.399 1.00 92.56 88 LEU A CA 1
ATOM 700 C C . LEU A 1 88 ? 7.523 2.366 -7.410 1.00 92.56 88 LEU A C 1
ATOM 702 O O . LEU A 1 88 ? 7.728 1.193 -7.122 1.00 92.56 88 LEU A O 1
ATOM 706 N N . TRP A 1 89 ? 7.020 2.719 -8.598 1.00 93.62 89 TRP A N 1
ATOM 707 C CA . TRP A 1 89 ? 6.822 1.737 -9.673 1.00 93.62 89 TRP A CA 1
ATOM 708 C C . TRP A 1 89 ? 8.145 1.156 -10.184 1.00 93.62 89 TRP A C 1
ATOM 710 O O . TRP A 1 89 ? 8.155 0.064 -10.737 1.00 93.62 89 TRP A O 1
ATOM 720 N N . VAL A 1 90 ? 9.257 1.866 -9.976 1.00 91.56 90 VAL A N 1
ATOM 721 C CA . VAL A 1 90 ? 10.608 1.424 -10.339 1.00 91.56 90 VAL A CA 1
ATOM 722 C C . VAL A 1 90 ? 11.261 0.621 -9.218 1.00 91.56 90 VAL A C 1
ATOM 724 O O . VAL A 1 90 ? 11.948 -0.353 -9.485 1.00 91.56 90 VAL A O 1
ATOM 727 N N . SER A 1 91 ? 11.104 1.025 -7.959 1.00 90.75 91 SER A N 1
ATOM 728 C CA . SER A 1 91 ? 11.780 0.340 -6.849 1.00 90.75 91 SER A CA 1
ATOM 729 C C . SER A 1 91 ? 10.961 -0.798 -6.244 1.00 90.75 91 SER A C 1
ATOM 731 O O . SER A 1 91 ? 11.533 -1.735 -5.697 1.00 90.75 91 SER A O 1
ATOM 733 N N . ASN A 1 92 ? 9.631 -0.718 -6.303 1.00 92.94 92 ASN A N 1
ATOM 734 C CA . ASN A 1 92 ? 8.731 -1.681 -5.678 1.00 92.94 92 ASN A CA 1
ATOM 735 C C . ASN A 1 92 ? 7.419 -1.854 -6.481 1.00 92.94 92 ASN A C 1
ATOM 737 O O . ASN A 1 92 ? 6.325 -1.533 -5.994 1.00 92.94 92 ASN A O 1
ATOM 741 N N . PRO A 1 93 ? 7.507 -2.363 -7.728 1.00 94.00 93 PRO A N 1
ATOM 742 C CA . PRO A 1 93 ? 6.356 -2.505 -8.623 1.00 94.00 93 PRO A CA 1
ATOM 743 C C . PRO A 1 93 ? 5.285 -3.452 -8.071 1.00 94.00 93 PRO A C 1
ATOM 745 O O . PRO A 1 93 ? 4.092 -3.178 -8.198 1.00 94.00 93 PRO A O 1
ATOM 748 N N . LYS A 1 94 ? 5.699 -4.539 -7.405 1.00 94.38 94 LYS A N 1
ATOM 749 C CA . LYS A 1 94 ? 4.792 -5.560 -6.862 1.00 94.38 94 LYS A CA 1
ATOM 750 C C . LYS A 1 94 ? 3.860 -4.999 -5.787 1.00 94.38 94 LYS A C 1
ATOM 752 O O . LYS A 1 94 ? 2.678 -5.330 -5.752 1.00 94.38 94 LYS A O 1
ATOM 757 N N . GLN A 1 95 ? 4.367 -4.114 -4.931 1.00 95.00 95 GLN A N 1
ATOM 758 C CA . GLN A 1 95 ? 3.537 -3.450 -3.930 1.00 95.00 95 GLN A CA 1
ATOM 759 C C . GLN A 1 95 ? 2.649 -2.364 -4.553 1.00 95.00 95 GLN A C 1
ATOM 761 O O . GLN A 1 95 ? 1.484 -2.239 -4.176 1.00 95.00 95 GLN A O 1
ATOM 766 N N . GLN A 1 96 ? 3.160 -1.600 -5.526 1.00 95.62 96 GLN A N 1
ATOM 767 C CA . GLN A 1 96 ? 2.373 -0.560 -6.202 1.00 95.62 96 GLN A CA 1
ATOM 768 C C . GLN A 1 96 ? 1.155 -1.129 -6.933 1.00 95.62 96 GLN A C 1
ATOM 770 O O . GLN A 1 96 ? 0.048 -0.606 -6.782 1.00 95.62 96 GLN A O 1
ATOM 775 N N . ILE A 1 97 ? 1.325 -2.234 -7.665 1.00 96.38 97 ILE A N 1
ATOM 776 C CA . ILE A 1 97 ? 0.203 -2.879 -8.350 1.00 96.38 97 ILE A CA 1
ATOM 777 C C . ILE A 1 97 ? -0.815 -3.456 -7.358 1.00 96.38 97 ILE A C 1
ATOM 779 O O . ILE A 1 97 ? -2.014 -3.380 -7.609 1.00 96.38 97 ILE A O 1
ATOM 783 N N . ALA A 1 98 ? -0.373 -3.959 -6.201 1.00 96.88 98 ALA A N 1
ATOM 784 C CA . ALA A 1 98 ? -1.271 -4.464 -5.166 1.00 96.88 98 ALA A CA 1
ATOM 785 C C . ALA A 1 98 ? -2.157 -3.346 -4.594 1.00 96.88 98 ALA A C 1
ATOM 787 O O . ALA A 1 98 ? -3.366 -3.530 -4.459 1.00 96.88 98 ALA A O 1
ATOM 788 N N . TYR A 1 99 ? -1.593 -2.160 -4.335 1.00 95.75 99 TYR A N 1
ATOM 789 C CA . TYR A 1 99 ? -2.381 -0.993 -3.922 1.00 95.75 99 TYR A CA 1
ATOM 790 C C . TYR A 1 99 ? -3.374 -0.549 -4.992 1.00 95.75 99 TYR A C 1
ATOM 792 O O . TYR A 1 99 ? -4.516 -0.202 -4.679 1.00 95.75 99 TYR A O 1
ATOM 800 N N . LEU A 1 100 ? -2.959 -0.580 -6.260 1.00 95.75 100 LEU A N 1
ATOM 801 C CA . LEU A 1 100 ? -3.849 -0.285 -7.376 1.00 95.75 100 LEU A CA 1
ATOM 802 C C . LEU A 1 100 ? -5.002 -1.296 -7.453 1.00 95.75 100 LEU A C 1
ATOM 804 O O . LEU A 1 100 ? -6.151 -0.887 -7.607 1.00 95.75 100 LEU A O 1
ATOM 808 N N . GLY A 1 101 ? -4.706 -2.582 -7.260 1.00 96.56 101 GLY A N 1
ATOM 809 C CA . GLY A 1 101 ? -5.690 -3.660 -7.213 1.00 96.56 101 GLY A CA 1
ATOM 810 C C . GLY A 1 101 ? -6.701 -3.488 -6.081 1.00 96.56 101 GLY A C 1
ATOM 811 O O . GLY A 1 101 ? -7.898 -3.558 -6.333 1.00 96.56 101 GLY A O 1
ATOM 812 N N . VAL A 1 102 ? -6.252 -3.159 -4.863 1.00 95.25 102 VAL A N 1
ATOM 813 C CA . VAL A 1 102 ? -7.154 -2.851 -3.733 1.00 95.25 102 VAL A CA 1
ATOM 814 C C . VAL A 1 102 ? -8.070 -1.676 -4.070 1.00 95.25 102 VAL A C 1
ATOM 816 O O . VAL A 1 102 ? -9.273 -1.745 -3.832 1.00 95.25 102 VAL A O 1
ATOM 819 N N . LYS A 1 103 ? -7.530 -0.611 -4.677 1.00 93.44 103 LYS A N 1
ATOM 820 C CA . LYS A 1 103 ? -8.320 0.556 -5.092 1.00 93.44 103 LYS A CA 1
ATOM 821 C C . LYS A 1 103 ? -9.389 0.191 -6.124 1.00 93.44 103 LYS A C 1
ATOM 823 O O . LYS A 1 103 ? -10.501 0.701 -6.038 1.00 93.44 103 LYS A O 1
ATOM 828 N N . TYR A 1 104 ? -9.062 -0.633 -7.118 1.00 95.44 104 TYR A N 1
ATOM 829 C CA . TYR A 1 104 ? -10.029 -1.062 -8.133 1.00 95.44 104 TYR A CA 1
ATOM 830 C C . TYR A 1 104 ? -11.081 -2.005 -7.561 1.00 95.44 104 TYR A C 1
ATOM 832 O O . TYR A 1 104 ? -12.264 -1.795 -7.808 1.00 95.44 104 TYR A O 1
ATOM 840 N N . TRP A 1 105 ? -10.669 -2.963 -6.733 1.00 96.00 105 TRP A N 1
ATOM 841 C CA . TRP A 1 105 ? -11.584 -3.874 -6.057 1.00 96.00 105 TRP A CA 1
ATOM 842 C C . TRP A 1 105 ? -12.583 -3.113 -5.179 1.00 96.00 105 TRP A C 1
ATOM 844 O O . TRP A 1 105 ? -13.788 -3.294 -5.317 1.00 96.00 105 TRP A O 1
ATOM 854 N N . ALA A 1 106 ? -12.100 -2.190 -4.342 1.00 93.44 106 ALA A N 1
ATOM 855 C CA . ALA A 1 106 ? -12.963 -1.422 -3.447 1.00 93.44 106 ALA A CA 1
ATOM 856 C C . ALA A 1 106 ? -13.956 -0.537 -4.214 1.00 93.44 106 ALA A C 1
ATOM 858 O O . ALA A 1 106 ? -15.092 -0.393 -3.791 1.00 93.44 106 ALA A O 1
ATOM 859 N N . ARG A 1 107 ? -13.573 0.008 -5.376 1.00 93.00 107 ARG A N 1
ATOM 860 C CA . ARG A 1 107 ? -14.501 0.772 -6.230 1.00 93.00 107 ARG A CA 1
ATOM 861 C C . ARG A 1 107 ? -15.620 -0.070 -6.820 1.00 93.00 107 ARG A C 1
ATOM 863 O O . ARG A 1 107 ? -16.673 0.483 -7.112 1.00 93.00 107 ARG A O 1
ATOM 870 N N . LEU A 1 108 ? -15.366 -1.353 -7.048 1.00 93.38 108 LEU A N 1
ATOM 871 C CA . LEU A 1 108 ? -16.335 -2.250 -7.657 1.00 93.38 108 LEU A CA 1
ATOM 872 C C . LEU A 1 108 ? -17.285 -2.845 -6.613 1.00 93.38 108 LEU A C 1
ATOM 874 O O . LEU A 1 108 ? -18.483 -2.902 -6.859 1.00 93.38 108 LEU A O 1
ATOM 878 N N . TYR A 1 109 ? -16.751 -3.259 -5.460 1.00 92.44 109 TYR A N 1
ATOM 879 C CA . TYR A 1 109 ? -17.494 -4.056 -4.479 1.00 92.44 109 TYR A CA 1
ATOM 880 C C . TYR A 1 109 ? -17.858 -3.322 -3.186 1.00 92.44 109 TYR A C 1
ATOM 882 O O . TYR A 1 109 ? -18.780 -3.751 -2.504 1.00 92.44 109 TYR A O 1
ATOM 890 N N . CYS A 1 110 ? -17.160 -2.234 -2.846 1.00 90.50 110 CYS A N 1
ATOM 891 C CA . CYS A 1 110 ? -17.476 -1.401 -1.679 1.00 90.50 110 CYS A CA 1
ATOM 892 C C . CYS A 1 110 ? -17.404 0.108 -2.014 1.00 90.50 110 CYS A C 1
ATOM 894 O O . CYS A 1 110 ? -16.649 0.853 -1.367 1.00 90.50 110 CYS A O 1
ATOM 896 N N . PRO A 1 111 ? -18.097 0.589 -3.069 1.00 89.56 111 PRO A N 1
ATOM 897 C CA . PRO A 1 111 ? -18.044 1.995 -3.474 1.00 89.56 111 PRO A CA 1
ATOM 898 C C . PRO A 1 111 ? -18.512 2.954 -2.370 1.00 89.56 111 PRO A C 1
ATOM 900 O O . PRO A 1 111 ? -17.988 4.064 -2.268 1.00 89.56 111 PRO A O 1
ATOM 903 N N . GLU A 1 112 ? -19.445 2.527 -1.522 1.00 82.94 112 GLU A N 1
ATOM 904 C CA . GLU A 1 112 ? -19.975 3.275 -0.380 1.00 82.94 112 GLU A CA 1
ATOM 905 C C . GLU A 1 112 ? -18.876 3.697 0.601 1.00 82.94 112 GLU A C 1
ATOM 907 O O . GLU A 1 112 ? -18.837 4.854 1.022 1.00 82.94 112 GLU A O 1
ATOM 912 N N . VAL A 1 113 ? -17.899 2.820 0.851 1.00 83.56 113 VAL A N 1
ATOM 913 C CA . VAL A 1 113 ? -16.765 3.097 1.744 1.00 83.56 113 VAL A CA 1
ATOM 914 C C . VAL A 1 113 ? -15.854 4.181 1.164 1.00 83.56 113 VAL A C 1
ATOM 916 O O . VAL A 1 113 ? -15.327 5.016 1.896 1.00 83.56 113 VAL A O 1
ATOM 919 N N . ILE A 1 114 ? -15.668 4.200 -0.160 1.00 81.31 114 ILE A N 1
ATOM 920 C CA . ILE A 1 114 ? -14.848 5.217 -0.839 1.00 81.31 114 ILE A CA 1
ATOM 921 C C . ILE A 1 114 ? -15.574 6.562 -0.893 1.00 81.31 114 ILE A C 1
ATOM 923 O O . ILE A 1 114 ? -14.935 7.609 -0.789 1.00 81.31 114 ILE A O 1
ATOM 927 N N . LEU A 1 115 ? -16.893 6.535 -1.070 1.00 83.06 115 LEU A N 1
ATOM 928 C CA . LEU A 1 115 ? -17.733 7.729 -1.137 1.00 83.06 115 LEU A CA 1
ATOM 929 C C . LEU A 1 115 ? -18.084 8.292 0.250 1.00 83.06 115 LEU A C 1
ATOM 931 O O . LEU A 1 115 ? -18.675 9.366 0.326 1.00 83.06 115 LEU A O 1
ATOM 935 N N . GLY A 1 116 ? -17.699 7.606 1.332 1.00 76.56 116 GLY A N 1
ATOM 936 C CA . GLY A 1 116 ? -17.967 8.032 2.707 1.00 76.56 116 GLY A CA 1
ATOM 937 C C . GLY A 1 116 ? -19.440 7.918 3.099 1.00 76.56 116 GLY A C 1
ATOM 938 O O . GLY A 1 116 ? -19.898 8.648 3.977 1.00 76.56 116 GLY A O 1
ATOM 939 N N . VAL A 1 117 ? -20.190 7.040 2.431 1.00 73.75 117 VAL A N 1
ATOM 940 C CA . VAL A 1 117 ? -21.585 6.752 2.764 1.00 73.75 117 VAL A CA 1
ATOM 941 C C . VAL A 1 117 ? -21.578 5.697 3.859 1.00 73.75 117 VAL A C 1
ATOM 943 O O . VAL A 1 117 ? -21.319 4.529 3.593 1.00 73.75 117 VAL A O 1
ATOM 946 N N . TYR A 1 118 ? -21.841 6.129 5.087 1.00 64.94 118 TYR A N 1
ATOM 947 C CA . TYR A 1 118 ? -21.961 5.229 6.227 1.00 64.94 118 TYR A CA 1
ATOM 948 C C . TYR A 1 118 ? -23.394 4.726 6.328 1.00 64.94 118 TYR A C 1
ATOM 950 O O . TYR A 1 118 ? -24.339 5.524 6.337 1.00 64.94 118 TYR A O 1
ATOM 958 N N . SER A 1 119 ? -23.568 3.412 6.426 1.00 64.50 119 SER A N 1
ATOM 959 C CA . SER A 1 119 ? -24.852 2.859 6.844 1.00 64.50 119 SER A CA 1
ATOM 960 C C . SER A 1 119 ? -25.089 3.164 8.333 1.00 64.50 119 SER A C 1
ATOM 962 O O . SER A 1 119 ? -24.128 3.367 9.078 1.00 64.50 119 SER A O 1
ATOM 964 N N . PRO A 1 120 ? -26.352 3.246 8.798 1.00 63.47 120 PRO A N 1
ATOM 965 C CA . PRO A 1 120 ? -26.660 3.615 10.184 1.00 63.47 120 PRO A CA 1
ATOM 966 C C . PRO A 1 120 ? -25.909 2.781 11.231 1.00 63.47 120 PRO A C 1
ATOM 968 O O . PRO A 1 120 ? -25.473 3.322 12.241 1.00 63.47 120 PRO A O 1
ATOM 971 N N . ASP A 1 121 ? -25.674 1.499 10.943 1.00 63.88 121 ASP A N 1
ATOM 972 C CA . ASP A 1 121 ? -24.922 0.578 11.799 1.00 63.88 121 ASP A CA 1
ATOM 973 C C . ASP A 1 121 ? -23.410 0.884 11.881 1.00 63.88 121 ASP A C 1
ATOM 975 O O . ASP A 1 121 ? -22.752 0.499 12.841 1.00 63.88 121 ASP A O 1
ATOM 979 N N . GLU A 1 122 ? -22.835 1.580 10.893 1.00 65.62 122 GLU A N 1
ATOM 980 C CA . GLU A 1 122 ? -21.425 2.000 10.908 1.00 65.62 122 GLU A CA 1
ATOM 981 C C . GLU A 1 122 ? -21.200 3.302 11.684 1.00 65.62 122 GLU A C 1
ATOM 983 O O . GLU A 1 122 ? -20.074 3.587 12.100 1.00 65.62 122 GLU A O 1
ATOM 988 N N . VAL A 1 123 ? -22.263 4.091 11.869 1.00 61.91 123 VAL A N 1
ATOM 989 C CA . VAL A 1 123 ? -22.258 5.321 12.676 1.00 61.91 123 VAL A CA 1
ATOM 990 C C . VAL A 1 123 ? -22.493 5.014 14.155 1.00 61.91 123 VAL A C 1
ATOM 992 O O . VAL A 1 123 ? -22.106 5.815 15.009 1.00 61.91 123 VAL A O 1
ATOM 995 N N . GLU A 1 124 ? -23.090 3.862 14.476 1.00 64.50 124 GLU A N 1
ATOM 996 C CA . GLU A 1 124 ? -23.245 3.427 15.861 1.00 64.50 124 GLU A CA 1
ATOM 997 C C . GLU A 1 124 ? -21.873 3.378 16.550 1.00 64.50 124 GLU A C 1
ATOM 999 O O . GLU A 1 124 ? -20.928 2.710 16.117 1.00 64.50 124 GLU A O 1
ATOM 1004 N N . GLN A 1 125 ? -21.745 4.170 17.618 1.00 58.38 125 GLN A N 1
ATOM 1005 C CA . GLN A 1 125 ? -20.522 4.258 18.400 1.00 58.38 125 GLN A CA 1
ATOM 1006 C C . GLN A 1 125 ? -20.201 2.875 18.951 1.00 58.38 125 GLN A C 1
ATOM 1008 O O . GLN A 1 125 ? -20.957 2.318 19.744 1.00 58.38 125 GLN A O 1
ATOM 1013 N N . ARG A 1 126 ? -19.050 2.328 18.543 1.00 63.06 126 ARG A N 1
ATOM 1014 C CA . ARG A 1 126 ? -18.463 1.173 19.224 1.00 63.06 126 ARG A CA 1
ATOM 1015 C C . ARG A 1 126 ? -18.388 1.521 20.705 1.00 63.06 126 ARG A C 1
ATOM 1017 O O . ARG A 1 126 ? -17.772 2.535 21.031 1.00 63.06 126 ARG A O 1
ATOM 1024 N N . GLU A 1 127 ? -19.005 0.702 21.555 1.00 70.69 127 GLU A N 1
ATOM 1025 C CA . GLU A 1 127 ? -18.944 0.893 23.002 1.00 70.69 127 GLU A CA 1
ATOM 1026 C C . GLU A 1 127 ? -17.486 1.105 23.413 1.00 70.69 127 GLU A C 1
ATOM 1028 O O . GLU A 1 127 ? -16.591 0.348 23.008 1.00 70.69 127 GLU A O 1
ATOM 1033 N N . GLU A 1 128 ? -17.234 2.197 24.136 1.00 71.69 128 GLU A N 1
ATOM 1034 C CA . GLU A 1 128 ? -15.897 2.555 24.580 1.00 71.69 128 GLU A CA 1
ATOM 1035 C C . GLU A 1 128 ? -15.328 1.391 25.385 1.00 71.69 128 GLU A C 1
ATOM 1037 O O . GLU A 1 128 ? -15.784 1.060 26.479 1.00 71.69 128 GLU A O 1
ATOM 1042 N N . ARG A 1 129 ? -14.329 0.718 24.813 1.00 71.88 129 ARG A N 1
ATOM 1043 C CA . ARG A 1 129 ? -13.657 -0.374 25.500 1.00 71.88 129 ARG A CA 1
ATOM 1044 C C . ARG A 1 129 ? -12.861 0.231 26.647 1.00 71.88 129 ARG A C 1
ATOM 1046 O O . ARG A 1 129 ? -11.904 0.963 26.406 1.00 71.88 129 ARG A O 1
ATOM 1053 N N . GLU A 1 130 ? -13.227 -0.104 27.876 1.00 74.69 130 GLU A N 1
ATOM 1054 C CA . GLU A 1 130 ? -12.496 0.322 29.065 1.00 74.69 130 GLU A CA 1
ATOM 1055 C C . GLU A 1 130 ? -11.082 -0.298 29.031 1.00 74.69 130 GLU A C 1
ATOM 1057 O O . GLU A 1 130 ? -10.880 -1.486 29.280 1.00 74.69 130 GLU A O 1
ATOM 1062 N N . ILE A 1 131 ? -10.082 0.489 28.620 1.00 73.44 131 ILE A N 1
ATOM 1063 C CA . ILE A 1 131 ? -8.674 0.046 28.523 1.00 73.44 131 ILE A CA 1
ATOM 1064 C C . ILE A 1 131 ? -8.036 -0.032 29.918 1.00 73.44 131 ILE A C 1
ATOM 1066 O O . ILE A 1 131 ? -7.024 -0.706 30.107 1.00 73.44 131 ILE A O 1
ATOM 1070 N N . ASN A 1 132 ? -8.641 0.634 30.899 1.00 68.31 132 ASN A N 1
ATOM 1071 C CA . ASN A 1 132 ? -8.153 0.697 32.261 1.00 68.31 132 ASN A CA 1
ATOM 1072 C C . ASN A 1 132 ? -9.354 0.567 33.207 1.00 68.31 132 ASN A C 1
ATOM 1074 O O . ASN A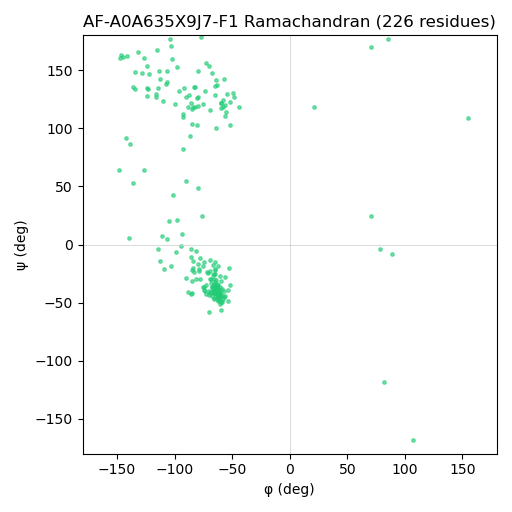 1 132 ? -9.921 1.596 33.574 1.00 68.31 132 ASN A O 1
ATOM 1078 N N . PRO A 1 133 ? -9.785 -0.661 33.555 1.00 71.00 133 PRO A N 1
ATOM 1079 C CA . PRO A 1 133 ? -10.852 -0.822 34.531 1.00 71.00 133 PRO A CA 1
ATOM 1080 C C . PRO A 1 133 ? -10.447 -0.074 35.797 1.00 71.00 133 PRO A C 1
ATOM 1082 O O . PRO A 1 133 ? -9.317 -0.241 36.279 1.00 71.00 133 PRO A O 1
ATOM 1085 N N . ALA A 1 134 ? -11.333 0.780 36.316 1.00 68.25 134 ALA A N 1
ATOM 1086 C CA . ALA A 1 134 ? -11.117 1.378 37.627 1.00 68.25 134 ALA A CA 1
ATOM 1087 C C . ALA A 1 134 ? -10.762 0.239 38.600 1.00 68.25 134 ALA A C 1
ATOM 1089 O O . ALA A 1 134 ? -11.434 -0.798 38.575 1.00 68.25 134 ALA A O 1
ATOM 1090 N N . PRO A 1 135 ? -9.683 0.355 39.399 1.00 60.91 135 PRO A N 1
ATOM 1091 C CA . PRO A 1 135 ? -9.303 -0.710 40.309 1.00 60.91 135 PRO A CA 1
ATOM 1092 C C . PRO A 1 135 ? -10.515 -1.011 41.177 1.00 60.91 135 PRO A C 1
ATOM 1094 O O . PRO A 1 135 ? -10.963 -0.141 41.925 1.00 60.91 135 PRO A O 1
ATOM 1097 N N . VAL A 1 136 ? -11.059 -2.222 41.012 1.00 55.97 136 VAL A N 1
ATOM 1098 C CA . VAL A 1 136 ? -12.190 -2.734 41.782 1.00 55.97 136 VAL A CA 1
ATOM 1099 C C . VAL A 1 136 ? -11.909 -2.368 43.225 1.00 55.97 136 VAL A C 1
ATOM 1101 O O . VAL A 1 136 ? -10.842 -2.712 43.744 1.00 55.97 136 VAL A O 1
ATOM 1104 N N . GLN A 1 137 ? -12.797 -1.561 43.797 1.00 54.00 137 GLN A N 1
ATOM 1105 C CA . GLN A 1 137 ? -12.629 -0.962 45.106 1.00 54.00 137 GLN A CA 1
ATOM 1106 C C . GLN A 1 137 ? -12.286 -2.079 46.089 1.00 54.00 137 GLN A C 1
ATOM 1108 O O . GLN A 1 137 ? -13.128 -2.904 46.436 1.00 54.00 137 GLN A O 1
ATOM 1113 N N . ARG A 1 138 ? -11.000 -2.166 46.452 1.00 51.25 138 ARG A N 1
ATOM 1114 C CA . ARG A 1 138 ? -10.530 -3.103 47.464 1.00 51.25 138 ARG A CA 1
ATOM 1115 C C . ARG A 1 138 ? -11.312 -2.757 48.721 1.00 51.25 138 ARG A C 1
ATOM 1117 O O . ARG A 1 138 ? -11.241 -1.612 49.150 1.00 51.25 138 ARG A O 1
ATOM 1124 N N . MET A 1 139 ? -12.088 -3.735 49.182 1.00 45.25 139 MET A N 1
ATOM 1125 C CA . MET A 1 139 ? -12.620 -3.948 50.529 1.00 45.25 139 MET A CA 1
ATOM 1126 C C . MET A 1 139 ? -12.673 -2.696 51.413 1.00 45.25 139 MET A C 1
ATOM 1128 O O . MET A 1 139 ? -11.648 -2.100 51.751 1.00 45.25 139 MET A O 1
ATOM 1132 N N . SER A 1 140 ? -13.880 -2.316 51.832 1.00 46.94 140 SER A N 1
ATOM 1133 C CA . SER A 1 140 ? -14.050 -1.230 52.790 1.00 46.94 140 SER A CA 1
ATOM 1134 C C . SER A 1 140 ? -13.266 -1.531 54.075 1.00 46.94 140 SER A C 1
ATOM 1136 O O . SER A 1 140 ? -13.201 -2.661 54.555 1.00 46.94 140 SER A O 1
ATOM 1138 N N . VAL A 1 141 ? -12.674 -0.486 54.654 1.00 50.50 141 VAL A N 1
ATOM 1139 C CA . VAL A 1 141 ? -11.839 -0.524 55.873 1.00 50.50 141 VAL A CA 1
ATOM 1140 C C . VAL A 1 141 ? -12.538 -1.221 57.059 1.00 50.50 141 VAL A C 1
ATOM 1142 O O . VAL A 1 141 ? -11.881 -1.700 57.976 1.00 50.50 141 VAL A O 1
ATOM 1145 N N . GLN A 1 142 ? -13.867 -1.324 57.014 1.00 47.88 142 GLN A N 1
ATOM 1146 C CA . GLN A 1 142 ? -14.723 -1.946 58.026 1.00 47.88 142 GLN A CA 1
ATOM 1147 C C . GLN A 1 142 ? -14.602 -3.480 58.073 1.00 47.88 142 GLN A C 1
ATOM 1149 O O . GLN A 1 142 ? -14.849 -4.081 59.116 1.00 47.88 142 GLN A O 1
ATOM 1154 N N . GLU A 1 143 ? -14.195 -4.120 56.974 1.00 45.66 143 GLU A N 1
ATOM 1155 C CA . GLU A 1 143 ? -14.014 -5.578 56.924 1.00 45.66 143 GLU A CA 1
ATOM 1156 C C . GLU A 1 143 ? -12.635 -5.996 57.471 1.00 45.66 143 GLU A C 1
ATOM 1158 O O . GLU A 1 143 ? -12.480 -7.083 58.016 1.00 45.66 143 GLU A O 1
ATOM 1163 N N . ILE A 1 144 ? -11.653 -5.085 57.443 1.00 49.91 144 ILE A N 1
ATOM 1164 C CA . ILE A 1 144 ? -10.286 -5.304 57.948 1.00 49.91 144 ILE A CA 1
ATOM 1165 C C . ILE A 1 144 ? -10.206 -5.125 59.475 1.00 49.91 144 ILE A C 1
ATOM 1167 O O . ILE A 1 144 ? -9.405 -5.780 60.138 1.00 49.91 144 ILE A O 1
ATOM 1171 N N . THR A 1 145 ? -11.049 -4.279 60.074 1.00 48.91 145 THR A N 1
ATOM 1172 C CA . THR A 1 145 ? -11.035 -4.027 61.527 1.00 48.91 145 THR A CA 1
ATOM 1173 C C . THR A 1 145 ? -11.629 -5.166 62.358 1.00 48.91 145 THR A C 1
ATOM 1175 O O . THR A 1 145 ? -11.388 -5.218 63.563 1.00 48.91 145 THR A O 1
ATOM 1178 N N . SER A 1 146 ? -12.351 -6.102 61.737 1.00 42.78 146 SER A N 1
ATOM 1179 C CA . SER A 1 146 ? -12.984 -7.227 62.441 1.00 42.78 146 SER A CA 1
ATOM 1180 C C . SER A 1 146 ? -12.007 -8.368 62.767 1.00 42.78 146 SER A C 1
ATOM 1182 O O . SER A 1 146 ? -12.278 -9.168 63.660 1.00 42.78 146 SER A O 1
ATOM 1184 N N . GLU A 1 147 ? -10.838 -8.411 62.117 1.00 40.41 147 GLU A N 1
ATOM 1185 C CA . GLU A 1 147 ? -9.803 -9.433 62.359 1.00 40.41 147 GLU A CA 1
ATOM 1186 C C . GLU A 1 147 ? -8.673 -8.958 63.296 1.00 40.41 147 GLU A C 1
ATOM 1188 O O . GLU A 1 147 ? -7.844 -9.75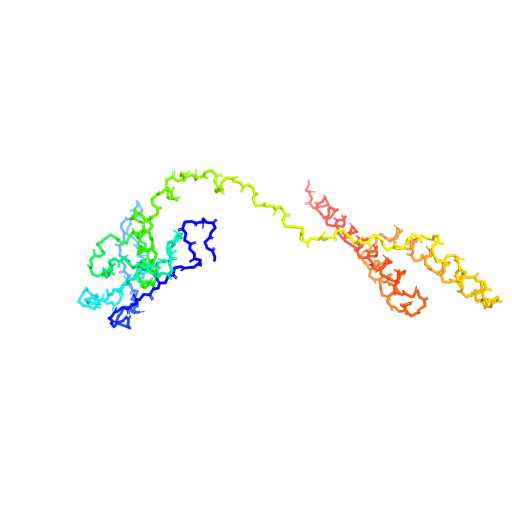1 63.747 1.00 40.41 147 GLU A O 1
ATOM 1193 N N . VAL A 1 148 ? -8.657 -7.677 63.682 1.00 43.69 148 VAL A N 1
ATOM 1194 C CA . VAL A 1 148 ? -7.639 -7.095 64.578 1.00 43.69 148 VAL A CA 1
ATOM 1195 C C . VAL A 1 148 ? -8.074 -7.221 66.045 1.00 43.69 148 VAL A C 1
ATOM 1197 O O . VAL A 1 148 ? -8.148 -6.244 66.783 1.00 43.69 148 VAL A O 1
ATOM 1200 N N . SER A 1 149 ? -8.385 -8.439 66.495 1.00 40.00 149 SER A N 1
ATOM 1201 C CA . SER A 1 149 ? -8.560 -8.735 67.932 1.00 40.00 149 SER A CA 1
ATOM 1202 C C . SER A 1 149 ? -7.457 -9.624 68.512 1.00 40.00 149 SER A C 1
ATOM 1204 O O . SER A 1 149 ? -7.497 -10.000 69.680 1.00 40.00 149 SER A O 1
ATOM 1206 N N . THR A 1 150 ? -6.405 -9.920 67.745 1.00 39.69 150 THR A N 1
ATOM 1207 C CA . THR A 1 150 ? -5.294 -10.751 68.229 1.00 39.69 150 THR A CA 1
ATOM 1208 C C . THR A 1 150 ? -3.934 -10.277 67.725 1.00 39.69 150 THR A C 1
ATOM 1210 O O . THR A 1 150 ? -3.470 -10.746 66.691 1.00 39.69 150 THR A O 1
ATOM 1213 N N . ARG A 1 151 ? -3.269 -9.405 68.501 1.00 37.28 151 ARG A N 1
ATOM 1214 C CA . ARG A 1 151 ? -1.876 -9.546 69.007 1.00 37.28 151 ARG A CA 1
ATOM 1215 C C . ARG A 1 151 ? -1.225 -8.189 69.310 1.00 37.28 151 ARG A C 1
ATOM 1217 O O . ARG A 1 151 ? -0.815 -7.437 68.435 1.00 37.28 151 ARG A O 1
ATOM 1224 N N . THR A 1 152 ? -1.074 -7.948 70.602 1.00 38.84 152 THR A N 1
ATOM 1225 C CA . THR A 1 152 ? -0.533 -6.777 71.301 1.00 38.84 152 THR A CA 1
ATOM 1226 C C . THR A 1 152 ? 1.008 -6.733 71.323 1.00 38.84 152 THR A C 1
ATOM 1228 O O . THR A 1 152 ? 1.611 -6.538 72.372 1.00 38.84 152 THR A O 1
ATOM 1231 N N . SER A 1 153 ? 1.682 -6.930 70.183 1.00 44.38 153 SER A N 1
ATOM 1232 C CA . SER A 1 153 ? 3.164 -6.921 70.140 1.00 44.38 153 SER A CA 1
ATOM 1233 C C . SER A 1 153 ? 3.814 -6.229 68.930 1.00 44.38 153 SER A C 1
ATOM 1235 O O . SER A 1 153 ? 5.035 -6.245 68.822 1.00 44.38 153 SER A O 1
ATOM 1237 N N . ALA A 1 154 ? 3.047 -5.576 68.046 1.00 46.69 154 ALA A N 1
ATOM 1238 C CA . ALA A 1 154 ? 3.561 -4.950 66.812 1.00 46.69 154 ALA A CA 1
ATOM 1239 C C . ALA A 1 154 ? 3.634 -3.403 66.833 1.00 46.69 154 ALA A C 1
ATOM 1241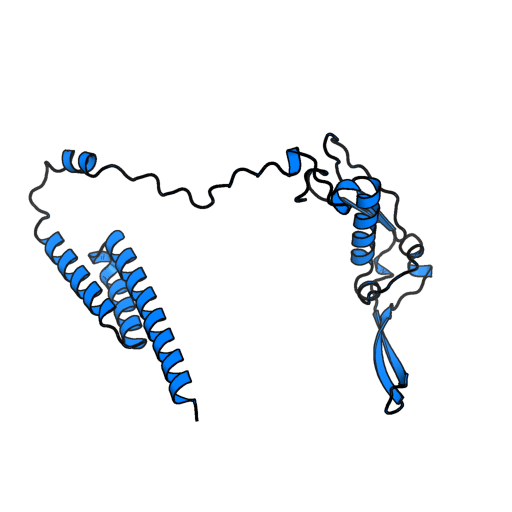 O O . ALA A 1 154 ? 3.951 -2.784 65.819 1.00 46.69 154 ALA A O 1
ATOM 1242 N N . GLN A 1 155 ? 3.325 -2.758 67.962 1.00 48.22 155 GLN A N 1
ATOM 1243 C CA . GLN A 1 155 ? 3.054 -1.313 68.003 1.00 48.22 155 GLN A CA 1
ATOM 1244 C C . GLN A 1 155 ? 4.307 -0.414 67.986 1.00 48.22 155 GLN A C 1
ATOM 1246 O O . GLN A 1 155 ? 4.211 0.737 67.574 1.00 48.22 155 GLN A O 1
ATOM 1251 N N . GLU A 1 156 ? 5.488 -0.921 68.355 1.00 44.44 156 GLU A N 1
ATOM 1252 C CA . GLU A 1 156 ? 6.730 -0.122 68.362 1.00 44.44 156 GLU A CA 1
ATOM 1253 C C . GLU A 1 156 ? 7.431 -0.068 66.993 1.00 44.44 156 GLU A C 1
ATOM 1255 O O . GLU A 1 156 ? 8.047 0.939 66.649 1.00 44.44 156 GLU A O 1
ATOM 1260 N N . SER A 1 157 ? 7.318 -1.116 66.171 1.00 54.41 157 SER A N 1
ATOM 1261 C CA . SER A 1 157 ? 7.985 -1.168 64.860 1.00 54.41 157 SER A CA 1
ATOM 1262 C C . SER A 1 157 ? 7.263 -0.352 63.784 1.00 54.41 157 SER A C 1
ATOM 1264 O O . SER A 1 157 ? 7.916 0.175 62.889 1.00 54.41 157 SER A O 1
ATOM 1266 N N . ALA A 1 158 ? 5.937 -0.202 63.878 1.00 55.31 158 ALA A N 1
ATOM 1267 C CA . ALA A 1 158 ? 5.149 0.572 62.915 1.00 55.31 158 ALA A CA 1
ATOM 1268 C C . ALA A 1 158 ? 5.403 2.088 63.024 1.00 55.31 158 ALA A C 1
ATOM 1270 O O . ALA A 1 158 ? 5.568 2.754 62.006 1.00 55.31 158 ALA A O 1
ATOM 1271 N N . ALA A 1 159 ? 5.542 2.617 64.247 1.00 60.19 159 ALA A N 1
ATOM 1272 C CA . ALA A 1 159 ? 5.799 4.042 64.477 1.00 60.19 159 ALA A CA 1
ATOM 1273 C C . ALA A 1 159 ? 7.155 4.514 63.912 1.00 60.19 159 ALA A C 1
ATOM 1275 O O . ALA A 1 159 ? 7.292 5.659 63.489 1.00 60.19 159 ALA A O 1
ATOM 1276 N N . ASN A 1 160 ? 8.156 3.627 63.878 1.00 72.56 160 ASN A N 1
ATOM 1277 C CA . ASN A 1 160 ? 9.472 3.930 63.314 1.00 72.56 160 ASN A CA 1
ATOM 1278 C C . ASN A 1 160 ? 9.429 3.987 61.774 1.00 72.56 160 ASN A C 1
ATOM 1280 O O . ASN A 1 160 ? 10.001 4.887 61.167 1.00 72.56 160 ASN A O 1
ATOM 1284 N N . VAL A 1 161 ? 8.683 3.076 61.138 1.00 80.56 161 VAL A N 1
ATOM 1285 C CA . VAL A 1 161 ? 8.531 3.045 59.673 1.00 80.56 161 VAL A CA 1
ATOM 1286 C C . VAL A 1 161 ? 7.782 4.275 59.156 1.00 80.56 161 VAL A C 1
ATOM 1288 O O . VAL A 1 161 ? 8.194 4.847 58.146 1.00 80.56 161 VAL A O 1
ATOM 1291 N N . ASP A 1 162 ? 6.735 4.720 59.855 1.00 82.12 162 ASP A N 1
ATOM 1292 C CA . ASP A 1 162 ? 5.995 5.929 59.474 1.00 82.12 162 ASP A CA 1
ATOM 1293 C C . ASP A 1 162 ? 6.854 7.197 59.609 1.00 82.12 162 ASP A C 1
ATOM 1295 O O . ASP A 1 162 ? 6.878 8.016 58.691 1.00 82.12 162 ASP A O 1
ATOM 1299 N N . ALA A 1 163 ? 7.650 7.319 60.678 1.00 86.00 163 ALA A N 1
ATOM 1300 C CA . ALA A 1 163 ? 8.569 8.447 60.854 1.00 86.00 163 ALA A CA 1
ATOM 1301 C C . ALA A 1 163 ? 9.637 8.520 59.745 1.00 86.00 163 ALA A C 1
ATOM 1303 O O . ALA A 1 163 ? 9.936 9.597 59.229 1.00 86.00 163 ALA A O 1
ATOM 1304 N N . VAL A 1 164 ? 10.185 7.370 59.340 1.00 86.81 164 VAL A N 1
ATOM 1305 C CA . VAL A 1 164 ? 11.142 7.277 58.225 1.00 86.81 164 VAL A CA 1
ATOM 1306 C C . VAL A 1 164 ? 10.478 7.635 56.892 1.00 86.81 164 VAL A C 1
ATOM 1308 O O . VAL A 1 164 ? 11.079 8.311 56.055 1.00 86.81 164 VAL A O 1
ATOM 1311 N N . ALA A 1 165 ? 9.230 7.214 56.678 1.00 87.38 165 ALA A N 1
ATOM 1312 C CA . ALA A 1 165 ? 8.489 7.572 55.476 1.00 87.38 165 ALA A CA 1
ATOM 1313 C C . ALA A 1 165 ? 8.213 9.082 55.398 1.00 87.38 165 ALA A C 1
ATOM 1315 O O . ALA A 1 165 ? 8.319 9.655 54.312 1.00 87.38 165 ALA A O 1
ATOM 1316 N N . ASP A 1 166 ? 7.900 9.729 56.520 1.00 89.44 166 ASP A N 1
ATOM 1317 C CA . ASP A 1 166 ? 7.657 11.172 56.579 1.00 89.44 166 ASP A CA 1
ATOM 1318 C C . ASP A 1 166 ? 8.929 12.000 56.340 1.00 89.44 166 ASP A C 1
ATOM 1320 O O . ASP A 1 166 ? 8.886 12.931 55.533 1.00 89.44 166 ASP A O 1
ATOM 1324 N N . ASP A 1 167 ? 10.078 11.608 56.905 1.00 91.38 167 ASP A N 1
ATOM 1325 C CA . ASP A 1 167 ? 11.383 12.226 56.592 1.00 91.38 167 ASP A CA 1
ATOM 1326 C C . ASP A 1 167 ? 11.694 12.155 55.088 1.00 91.38 167 ASP A C 1
ATOM 1328 O O . ASP A 1 167 ? 12.079 13.141 54.452 1.00 91.38 167 ASP A O 1
ATOM 1332 N N . LEU A 1 168 ? 11.461 10.990 54.474 1.00 91.31 168 LEU A N 1
ATOM 1333 C CA . LEU A 1 168 ? 11.671 10.810 53.040 1.00 91.31 168 LEU A CA 1
ATOM 1334 C C . LEU A 1 168 ? 10.717 11.674 52.207 1.00 91.31 168 LEU A C 1
ATOM 1336 O O . LEU A 1 168 ? 11.138 12.194 51.172 1.00 91.31 168 LEU A O 1
ATOM 1340 N N . ARG A 1 169 ? 9.461 11.869 52.634 1.00 92.94 169 ARG A N 1
ATOM 1341 C CA . ARG A 1 169 ? 8.521 12.789 51.962 1.00 92.94 169 ARG A CA 1
ATOM 1342 C C . ARG A 1 169 ? 9.036 14.225 52.012 1.00 92.94 169 ARG A C 1
ATOM 1344 O O . ARG A 1 169 ? 9.099 14.870 50.966 1.00 92.94 169 ARG A O 1
ATOM 1351 N N . GLU A 1 170 ? 9.471 14.693 53.177 1.00 92.81 170 GLU A N 1
ATOM 1352 C CA . GLU A 1 170 ? 9.997 16.052 53.346 1.00 92.81 170 GLU A CA 1
ATOM 1353 C C . GLU A 1 170 ? 11.269 16.283 52.516 1.00 92.81 170 GLU A C 1
ATOM 1355 O O . GLU A 1 170 ? 11.402 17.292 51.814 1.00 92.81 170 GLU A O 1
ATOM 1360 N N . ARG A 1 171 ? 12.189 15.313 52.502 1.00 93.19 171 ARG A N 1
ATOM 1361 C CA . ARG A 1 171 ? 13.409 15.371 51.680 1.00 93.19 171 ARG A CA 1
ATOM 1362 C C . ARG A 1 171 ? 13.100 15.390 50.186 1.00 93.19 171 ARG A C 1
ATOM 1364 O O . ARG A 1 171 ? 13.771 16.100 49.438 1.00 93.19 171 ARG A O 1
ATOM 1371 N N . ILE A 1 172 ? 12.087 14.643 49.734 1.00 92.81 172 ILE A N 1
ATOM 1372 C CA . ILE A 1 172 ? 11.620 14.712 48.341 1.00 92.81 172 ILE A CA 1
ATOM 1373 C C . ILE A 1 172 ? 11.099 16.118 48.028 1.00 92.81 172 ILE A C 1
ATOM 1375 O O . ILE A 1 172 ? 11.482 16.686 47.006 1.00 92.81 172 ILE A O 1
ATOM 1379 N N . ASP A 1 173 ? 10.252 16.690 48.878 1.00 90.19 173 ASP A N 1
ATOM 1380 C CA . ASP A 1 173 ? 9.613 17.980 48.597 1.00 90.19 173 ASP A CA 1
ATOM 1381 C C . ASP A 1 173 ? 10.615 19.147 48.612 1.00 90.19 173 ASP A C 1
ATOM 1383 O O . ASP A 1 173 ? 10.509 20.077 47.804 1.00 90.19 173 ASP A O 1
ATOM 1387 N N . THR A 1 174 ? 11.642 19.068 49.458 1.00 91.12 174 THR A N 1
ATOM 1388 C CA . THR A 1 174 ? 12.685 20.098 49.599 1.00 91.12 174 THR A CA 1
ATOM 1389 C C . THR A 1 174 ? 13.826 19.987 48.585 1.00 91.12 174 THR A C 1
ATOM 1391 O O . THR A 1 174 ? 14.561 20.957 48.396 1.00 91.12 174 THR A O 1
ATOM 1394 N N . ALA A 1 175 ? 13.970 18.862 47.875 1.00 91.69 175 ALA A N 1
ATOM 1395 C CA . ALA A 1 175 ? 15.051 18.673 46.907 1.00 91.69 175 ALA A CA 1
ATOM 1396 C C . ALA A 1 175 ? 15.007 19.735 45.798 1.00 91.69 175 ALA A C 1
ATOM 1398 O O . ALA A 1 175 ? 14.012 19.846 45.079 1.00 91.69 175 ALA A O 1
ATOM 1399 N N . SER A 1 176 ? 16.086 20.497 45.635 1.00 88.62 176 SER A N 1
ATOM 1400 C CA . SER A 1 176 ? 16.191 21.597 44.665 1.00 88.62 176 SER A CA 1
ATOM 1401 C C . SER A 1 176 ? 17.225 21.337 43.572 1.00 88.62 176 SER A C 1
ATOM 1403 O O . SER A 1 176 ? 17.331 22.117 42.632 1.00 88.62 176 SER A O 1
ATOM 1405 N N . SER A 1 177 ? 17.957 20.220 43.647 1.00 90.94 177 SER A N 1
ATOM 1406 C CA . SER A 1 177 ? 18.900 19.803 42.609 1.00 90.94 177 SER A CA 1
ATOM 1407 C C . SER A 1 177 ? 18.611 18.402 42.066 1.00 90.94 177 SER A C 1
ATOM 1409 O O . SER A 1 177 ? 18.041 17.529 42.727 1.00 90.94 177 SER A O 1
ATOM 1411 N N . VAL A 1 178 ? 19.031 18.181 40.819 1.00 90.56 178 VAL A N 1
ATOM 1412 C CA . VAL A 1 178 ? 18.910 16.892 40.123 1.00 90.56 178 VAL A CA 1
ATOM 1413 C C . VAL A 1 178 ? 19.677 15.795 40.872 1.00 90.56 178 VAL A C 1
ATOM 1415 O O . VAL A 1 178 ? 19.208 14.659 40.954 1.00 90.56 178 VAL A O 1
ATOM 1418 N N . ASP A 1 179 ? 20.823 16.137 41.457 1.00 89.50 179 ASP A N 1
ATOM 1419 C CA . ASP A 1 179 ? 21.667 15.194 42.190 1.00 89.50 179 ASP A CA 1
ATOM 1420 C C . ASP A 1 179 ? 21.087 14.846 43.566 1.00 89.50 179 ASP A C 1
ATOM 1422 O O . ASP A 1 179 ? 21.105 13.676 43.948 1.00 89.50 179 ASP A O 1
ATOM 1426 N N . GLN A 1 180 ? 20.463 15.807 44.259 1.00 89.19 180 GLN A N 1
ATOM 1427 C CA . GLN A 1 180 ? 19.708 15.538 45.490 1.00 89.19 180 GLN A CA 1
ATOM 1428 C C . GLN A 1 180 ? 18.545 14.577 45.224 1.00 89.19 180 GLN A C 1
ATOM 1430 O O . GLN A 1 180 ? 18.399 13.575 45.921 1.00 89.19 180 GLN A O 1
ATOM 1435 N N . ALA A 1 181 ? 17.761 14.815 44.168 1.00 89.12 181 ALA A N 1
ATOM 1436 C CA . ALA A 1 181 ? 16.644 13.940 43.812 1.00 89.12 181 ALA A CA 1
ATOM 1437 C C . ALA A 1 181 ? 17.101 12.511 43.443 1.00 89.12 181 ALA A C 1
ATOM 1439 O O . ALA A 1 181 ? 16.424 11.534 43.775 1.00 89.12 181 ALA A O 1
ATOM 1440 N N . LYS A 1 182 ? 18.268 12.360 42.796 1.00 91.75 182 LYS A N 1
ATOM 1441 C CA . LYS A 1 182 ? 18.876 11.042 42.532 1.00 91.75 182 LYS A CA 1
ATOM 1442 C C . LYS A 1 182 ? 19.330 10.351 43.818 1.00 91.75 182 LYS A C 1
ATOM 1444 O O . LYS A 1 182 ? 19.067 9.159 43.972 1.00 91.75 182 LYS A O 1
ATOM 1449 N N . ALA A 1 183 ? 19.980 11.082 44.723 1.00 92.31 183 ALA A N 1
ATOM 1450 C CA . ALA A 1 183 ? 20.445 10.548 46.000 1.00 92.31 183 ALA A CA 1
ATOM 1451 C C . ALA A 1 183 ? 19.274 10.057 46.865 1.00 92.31 183 ALA A C 1
ATOM 1453 O O . ALA A 1 183 ? 19.313 8.939 47.372 1.00 92.31 183 ALA A O 1
ATOM 1454 N N . ILE A 1 184 ? 18.189 10.832 46.942 1.00 91.88 184 ILE A N 1
ATOM 1455 C CA . ILE A 1 184 ? 16.969 10.454 47.671 1.00 91.88 184 ILE A CA 1
ATOM 1456 C C . ILE A 1 184 ? 16.337 9.193 47.074 1.00 91.88 184 ILE A C 1
ATOM 1458 O O . ILE A 1 184 ? 15.925 8.294 47.801 1.00 91.88 184 ILE A O 1
ATOM 1462 N N . ARG A 1 185 ? 16.302 9.066 45.743 1.00 91.12 185 ARG A N 1
ATOM 1463 C CA . ARG A 1 185 ? 15.794 7.849 45.095 1.00 91.12 185 ARG A CA 1
ATOM 1464 C C . ARG A 1 185 ? 16.632 6.610 45.430 1.00 91.12 185 ARG A C 1
ATOM 1466 O O . ARG A 1 185 ? 16.062 5.533 45.586 1.00 91.12 185 ARG A O 1
ATOM 1473 N N . ALA A 1 186 ? 17.955 6.747 45.503 1.00 92.06 186 ALA A N 1
ATOM 1474 C CA . ALA A 1 186 ? 18.837 5.649 45.894 1.00 92.06 186 ALA A CA 1
ATOM 1475 C C . ALA A 1 186 ? 18.615 5.239 47.360 1.00 92.06 186 ALA A C 1
ATOM 1477 O O . ALA A 1 186 ? 18.589 4.048 47.660 1.00 92.06 186 ALA A O 1
ATOM 1478 N N . ASP A 1 187 ? 18.378 6.214 48.239 1.00 91.00 187 ASP A N 1
ATOM 1479 C CA . ASP A 1 187 ? 18.053 5.992 49.651 1.00 91.00 187 ASP A CA 1
ATOM 1480 C C . ASP A 1 187 ? 16.702 5.271 49.832 1.00 91.00 187 ASP A C 1
ATOM 1482 O O . ASP A 1 187 ? 16.594 4.292 50.561 1.00 91.00 187 ASP A O 1
ATOM 1486 N N . ILE A 1 188 ? 15.675 5.643 49.063 1.00 91.25 188 ILE A N 1
ATOM 1487 C CA . ILE A 1 188 ? 14.381 4.932 49.071 1.00 91.25 188 ILE A CA 1
ATOM 1488 C C . ILE A 1 188 ? 14.533 3.469 48.614 1.00 91.25 188 ILE A C 1
ATOM 1490 O O . ILE A 1 188 ? 13.841 2.582 49.114 1.00 91.25 188 ILE A O 1
ATOM 1494 N N . GLU A 1 189 ? 15.433 3.188 47.664 1.00 91.12 189 GLU A N 1
ATOM 1495 C CA . GLU A 1 189 ? 15.685 1.821 47.186 1.00 91.12 189 GLU A CA 1
ATOM 1496 C C . GLU A 1 189 ? 16.450 0.973 48.212 1.00 91.12 189 GLU A C 1
ATOM 1498 O O . GLU A 1 189 ? 16.148 -0.214 48.346 1.00 91.12 189 GLU A O 1
ATOM 1503 N N . SER A 1 190 ? 17.366 1.565 48.987 1.00 89.62 190 SER A N 1
ATOM 1504 C CA . SER A 1 190 ? 18.072 0.855 50.064 1.00 89.62 190 SER A CA 1
ATOM 1505 C C . SER A 1 190 ? 17.140 0.497 51.231 1.00 89.62 190 SER A C 1
ATOM 1507 O O . SER A 1 190 ? 17.307 -0.551 51.855 1.00 89.62 190 SER A O 1
ATOM 1509 N N . GLN A 1 191 ? 16.104 1.305 51.472 1.00 88.56 191 GLN A N 1
ATOM 1510 C CA . GLN A 1 191 ? 15.145 1.13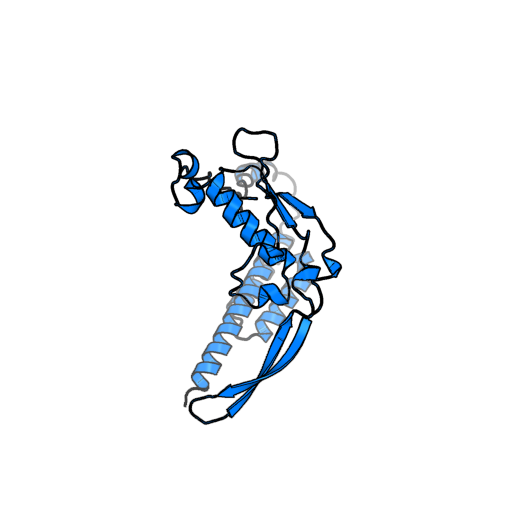1 52.570 1.00 88.56 191 GLN A CA 1
ATOM 1511 C C . GLN A 1 191 ? 13.880 0.345 52.185 1.00 88.56 191 GLN A C 1
ATOM 1513 O O . GLN A 1 191 ? 12.946 0.216 52.978 1.00 88.56 191 GLN A O 1
ATOM 1518 N N . LYS A 1 192 ? 13.838 -0.249 50.985 1.00 85.12 192 LYS A N 1
ATOM 1519 C CA . LYS A 1 192 ? 12.675 -0.989 50.461 1.00 85.12 192 LYS A CA 1
ATOM 1520 C C . LYS A 1 192 ? 12.160 -2.090 51.395 1.00 85.12 192 LYS A C 1
ATOM 1522 O O . LYS A 1 192 ? 10.952 -2.295 51.490 1.00 85.12 192 LYS A O 1
ATOM 1527 N N . ALA A 1 193 ? 13.065 -2.811 52.058 1.00 82.19 193 ALA A N 1
ATOM 1528 C CA . ALA A 1 193 ? 12.702 -3.891 52.975 1.00 82.19 193 ALA A CA 1
ATOM 1529 C C . ALA A 1 193 ? 12.019 -3.376 54.255 1.00 82.19 193 ALA A C 1
ATOM 1531 O O . ALA A 1 193 ? 11.176 -4.073 54.809 1.00 82.19 193 ALA A O 1
ATOM 1532 N N . LEU A 1 194 ? 12.362 -2.158 54.689 1.00 83.75 194 LEU A N 1
ATOM 1533 C CA . LEU A 1 194 ? 11.833 -1.520 55.895 1.00 83.75 194 LEU A CA 1
ATOM 1534 C C . LEU A 1 194 ? 10.499 -0.809 55.629 1.00 83.75 194 LEU A C 1
ATOM 1536 O O . LEU A 1 194 ? 9.570 -0.935 56.416 1.00 83.75 194 LEU A O 1
ATOM 1540 N N . LEU A 1 195 ? 10.382 -0.118 54.493 1.00 81.31 195 LEU A N 1
ATOM 1541 C CA . LEU A 1 195 ? 9.181 0.631 54.099 1.00 81.31 195 LEU A CA 1
ATOM 1542 C C . LEU A 1 195 ? 8.007 -0.279 53.697 1.00 81.31 195 LEU A C 1
ATOM 1544 O O . LEU A 1 195 ? 6.847 0.127 53.723 1.00 81.31 195 LEU A O 1
ATOM 1548 N N . GLY A 1 196 ? 8.289 -1.512 53.277 1.00 82.38 196 GLY A N 1
ATOM 1549 C CA . GLY A 1 196 ? 7.276 -2.384 52.693 1.00 82.38 196 GLY A CA 1
ATOM 1550 C C . GLY A 1 196 ? 6.830 -1.913 51.302 1.00 82.38 196 GLY A C 1
ATOM 1551 O O . GLY A 1 196 ? 7.176 -0.837 50.814 1.00 82.38 196 GLY A O 1
ATOM 1552 N N . THR A 1 197 ? 6.066 -2.754 50.606 1.00 76.94 197 THR A N 1
ATOM 1553 C CA . THR A 1 197 ? 5.757 -2.561 49.177 1.00 76.94 197 THR A CA 1
ATOM 1554 C C . THR A 1 197 ? 4.930 -1.307 48.887 1.00 76.94 197 THR A C 1
ATOM 1556 O O . THR A 1 197 ? 5.148 -0.660 47.858 1.00 76.94 197 THR A O 1
ATOM 1559 N N . ALA A 1 198 ? 4.007 -0.949 49.783 1.00 80.81 198 ALA A N 1
ATOM 1560 C CA . ALA A 1 198 ? 3.111 0.191 49.614 1.00 80.81 198 ALA A CA 1
ATOM 1561 C C . ALA A 1 198 ? 3.849 1.539 49.719 1.00 80.81 198 ALA A C 1
ATOM 1563 O O . ALA A 1 198 ? 3.854 2.300 48.749 1.00 80.81 198 ALA A O 1
ATOM 1564 N N . LEU A 1 199 ? 4.531 1.803 50.843 1.00 86.25 199 LEU A N 1
ATOM 1565 C CA . LEU A 1 199 ? 5.254 3.063 51.069 1.00 86.25 199 LEU A CA 1
ATOM 1566 C C . LEU A 1 199 ? 6.425 3.223 50.099 1.00 86.25 199 LEU A C 1
ATOM 1568 O O . LEU A 1 199 ? 6.614 4.295 49.527 1.00 86.25 199 LEU A O 1
ATOM 1572 N N . PHE A 1 200 ? 7.163 2.144 49.825 1.00 86.69 200 PHE A N 1
ATOM 1573 C CA . PHE A 1 200 ? 8.243 2.170 48.840 1.00 86.69 200 PHE A CA 1
ATOM 1574 C C . PHE A 1 200 ? 7.760 2.639 47.459 1.00 86.69 200 PHE A C 1
ATOM 1576 O O . PHE A 1 200 ? 8.406 3.467 46.814 1.00 86.69 200 PHE A O 1
ATOM 1583 N N . THR A 1 201 ? 6.612 2.132 46.999 1.00 85.81 201 THR A N 1
ATOM 1584 C CA . THR A 1 201 ? 6.062 2.495 45.686 1.00 85.81 201 THR A CA 1
ATOM 1585 C C . THR A 1 201 ? 5.604 3.954 45.659 1.00 85.81 201 THR A C 1
ATOM 1587 O O . THR A 1 201 ? 5.866 4.657 44.681 1.00 85.81 201 THR A O 1
ATOM 1590 N N . GLU A 1 202 ? 4.972 4.438 46.731 1.00 90.81 202 GLU A N 1
ATOM 1591 C CA . GLU A 1 202 ? 4.584 5.847 46.868 1.00 90.81 202 GLU A CA 1
ATOM 1592 C C . GLU A 1 202 ? 5.809 6.776 46.803 1.00 90.81 202 GLU A C 1
ATOM 1594 O O . GLU A 1 202 ? 5.875 7.661 45.942 1.00 90.81 202 GLU A O 1
ATOM 1599 N N . LEU A 1 203 ? 6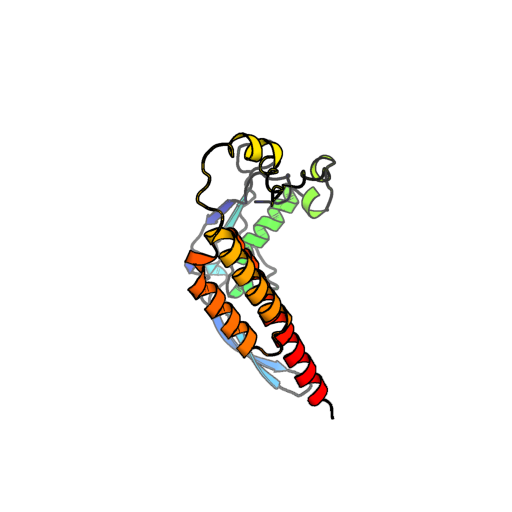.797 6.554 47.675 1.00 90.81 203 LEU A N 1
ATOM 1600 C CA . LEU A 1 203 ? 7.974 7.416 47.817 1.00 90.81 203 LEU A CA 1
ATOM 1601 C C . LEU A 1 203 ? 8.830 7.416 46.551 1.00 90.81 203 LEU A C 1
ATOM 1603 O O . LEU A 1 203 ? 9.266 8.472 46.091 1.00 90.81 203 LEU A O 1
ATOM 1607 N N . LYS A 1 204 ? 9.002 6.253 45.914 1.00 91.31 204 LYS A N 1
ATOM 1608 C CA . LYS A 1 204 ? 9.725 6.137 44.642 1.00 91.31 204 LYS A CA 1
ATOM 1609 C C . LYS A 1 204 ? 9.064 6.954 43.535 1.00 91.31 204 LYS A C 1
ATOM 1611 O O . LYS A 1 204 ? 9.758 7.659 42.800 1.00 91.31 204 LYS A O 1
ATOM 1616 N N . ASN A 1 205 ? 7.739 6.897 43.424 1.00 90.56 205 ASN A N 1
ATOM 1617 C CA . ASN A 1 205 ? 7.002 7.668 42.423 1.00 90.56 205 ASN A CA 1
ATOM 1618 C C . ASN A 1 205 ? 7.103 9.178 42.683 1.00 90.56 205 ASN A C 1
ATOM 1620 O O . ASN A 1 205 ? 7.319 9.950 41.744 1.00 90.56 205 ASN A O 1
ATOM 1624 N N . LYS A 1 206 ? 7.020 9.605 43.950 1.00 90.94 206 LYS A N 1
ATOM 1625 C CA . LYS A 1 206 ? 7.204 11.012 44.340 1.00 90.94 206 LYS A CA 1
ATOM 1626 C C . LYS A 1 206 ? 8.618 11.517 44.035 1.00 90.94 206 LYS A C 1
ATOM 1628 O O . LYS A 1 206 ? 8.760 12.561 43.399 1.00 90.94 206 LYS A O 1
ATOM 1633 N N . ALA A 1 207 ? 9.653 10.748 44.375 1.00 90.50 207 ALA A N 1
ATOM 1634 C CA . ALA A 1 207 ? 11.045 11.098 44.081 1.00 90.50 207 ALA A CA 1
ATOM 1635 C C . ALA A 1 207 ? 11.308 11.239 42.570 1.00 90.50 207 ALA A C 1
ATOM 1637 O O . ALA A 1 207 ? 11.958 12.187 42.126 1.00 90.50 207 ALA A O 1
ATOM 1638 N N . VAL A 1 208 ? 10.752 10.335 41.753 1.00 92.69 208 VAL A N 1
ATOM 1639 C CA . VAL A 1 208 ? 10.844 10.417 40.284 1.00 92.69 208 VAL A CA 1
ATOM 1640 C C . VAL A 1 208 ? 10.153 11.674 39.754 1.00 92.69 208 VAL A C 1
ATOM 1642 O O . VAL A 1 208 ? 10.707 12.361 38.895 1.00 92.69 208 VAL A O 1
ATOM 1645 N N . LYS A 1 209 ? 8.969 12.012 40.273 1.00 91.38 209 LYS A N 1
ATOM 1646 C CA . LYS A 1 209 ? 8.254 13.233 39.881 1.00 91.38 209 LYS A CA 1
ATOM 1647 C C . LYS A 1 209 ? 9.069 14.489 40.203 1.00 91.38 209 LYS A C 1
ATOM 1649 O O . LYS A 1 209 ? 9.211 15.352 39.335 1.00 91.38 209 LYS A O 1
ATOM 1654 N N . ARG A 1 210 ? 9.655 14.569 41.403 1.00 91.25 210 ARG A N 1
ATOM 1655 C CA . ARG A 1 210 ? 10.493 15.704 41.814 1.00 91.25 210 ARG A CA 1
ATOM 1656 C C . ARG A 1 210 ? 11.728 15.866 40.931 1.00 91.25 210 ARG A C 1
ATOM 1658 O O . ARG A 1 210 ? 12.031 16.976 40.506 1.00 91.25 210 ARG A O 1
ATOM 1665 N N . TYR A 1 211 ? 12.395 14.764 40.590 1.00 93.31 211 TYR A N 1
ATOM 1666 C CA . TYR A 1 211 ? 13.537 14.774 39.673 1.00 93.31 211 TYR A CA 1
ATOM 1667 C C . TYR A 1 211 ? 13.212 15.464 38.340 1.00 93.31 211 TYR A C 1
ATOM 1669 O O . TYR A 1 211 ? 13.962 16.326 37.878 1.00 93.31 211 TYR A O 1
ATOM 1677 N N . TYR A 1 212 ? 12.084 15.104 37.721 1.00 92.62 212 TYR A N 1
ATOM 1678 C CA . TYR A 1 212 ? 11.671 15.713 36.457 1.00 92.62 212 TYR A CA 1
ATOM 1679 C C . TYR A 1 212 ? 11.302 17.187 36.615 1.00 92.62 212 TYR A C 1
ATOM 1681 O O . TYR A 1 212 ? 11.632 17.977 35.732 1.00 92.62 212 TYR A O 1
ATOM 1689 N N . GLN A 1 213 ? 10.674 17.561 37.732 1.00 92.12 213 GLN A N 1
ATOM 1690 C CA . GLN A 1 213 ? 10.347 18.953 38.033 1.00 92.12 213 GLN A CA 1
ATOM 1691 C C . GLN A 1 213 ? 11.608 19.824 38.112 1.00 92.12 213 GLN A C 1
ATOM 1693 O O . GLN A 1 213 ? 11.690 20.831 37.414 1.00 92.12 213 GLN A O 1
ATOM 1698 N N . VAL A 1 214 ? 12.608 19.410 38.893 1.00 91.88 214 VAL A N 1
ATOM 1699 C CA . VAL A 1 214 ? 13.863 20.164 39.056 1.00 91.88 214 VAL A CA 1
ATOM 1700 C C . VAL A 1 214 ? 14.655 20.221 37.747 1.00 91.88 214 VAL A C 1
ATOM 1702 O O . VAL A 1 214 ? 15.168 21.266 37.362 1.00 91.88 214 VAL A O 1
ATOM 1705 N N . ASN A 1 215 ? 14.713 19.119 36.995 1.00 92.00 215 ASN A N 1
ATOM 1706 C CA . ASN A 1 215 ? 15.371 19.107 35.686 1.00 92.00 215 ASN A CA 1
ATOM 1707 C C . ASN A 1 215 ? 14.687 20.064 34.690 1.00 92.00 215 ASN A C 1
ATOM 1709 O O . ASN A 1 215 ? 15.358 20.757 33.928 1.00 92.00 215 ASN A O 1
ATOM 1713 N N . ALA A 1 216 ? 13.353 20.127 34.699 1.00 92.25 216 ALA A N 1
ATOM 1714 C CA . ALA A 1 216 ? 12.613 21.082 33.881 1.00 92.25 216 ALA A CA 1
ATOM 1715 C C . ALA A 1 216 ? 12.903 22.534 34.295 1.00 92.25 216 ALA A C 1
ATOM 1717 O O . ALA A 1 216 ? 13.131 23.362 33.416 1.00 92.25 216 ALA A O 1
ATOM 1718 N N . GLN A 1 217 ? 12.968 22.829 35.598 1.00 90.62 217 GLN A N 1
ATOM 1719 C CA . GLN A 1 217 ? 13.342 24.155 36.108 1.00 90.62 217 GLN A CA 1
ATOM 1720 C C . GLN A 1 217 ? 14.743 24.566 35.641 1.00 90.62 217 GLN A C 1
ATOM 1722 O O . GLN A 1 217 ? 14.883 25.617 35.023 1.00 90.62 217 GLN A O 1
ATOM 1727 N N . ASN A 1 218 ? 15.742 23.694 35.797 1.00 90.75 218 ASN A N 1
ATOM 1728 C CA . ASN A 1 218 ? 17.111 23.965 35.346 1.00 90.75 218 ASN A CA 1
ATOM 1729 C C . ASN A 1 218 ? 17.193 24.240 33.838 1.00 90.75 218 ASN A C 1
ATOM 1731 O O . ASN A 1 218 ? 17.956 25.095 33.399 1.00 90.75 218 ASN A O 1
ATOM 1735 N N . LYS A 1 219 ? 16.407 23.522 33.023 1.00 91.44 219 LYS A N 1
ATOM 1736 C CA . LYS A 1 219 ? 16.341 23.771 31.575 1.00 91.44 219 LYS A CA 1
ATOM 1737 C C . LYS A 1 219 ? 15.748 25.139 31.258 1.00 91.44 219 LYS A C 1
ATOM 1739 O O . LYS A 1 219 ? 16.254 25.814 30.370 1.00 91.44 219 LYS A O 1
ATOM 1744 N N . VAL A 1 220 ? 14.689 25.537 31.961 1.00 90.44 220 VAL A N 1
ATOM 1745 C CA . VAL A 1 220 ? 14.062 26.852 31.780 1.00 90.44 220 VAL A CA 1
ATOM 1746 C C . VAL A 1 220 ? 15.017 27.965 32.207 1.00 90.44 220 VAL A C 1
ATOM 1748 O O . VAL A 1 220 ? 15.208 28.908 31.447 1.00 90.44 220 VAL A O 1
ATOM 1751 N N . GLU A 1 221 ? 15.677 27.836 33.359 1.00 89.62 221 GLU A N 1
ATOM 1752 C CA . GLU A 1 221 ? 16.682 28.802 33.821 1.00 89.62 221 GLU A CA 1
ATOM 1753 C C . GLU A 1 221 ? 17.864 28.916 32.857 1.00 89.62 221 GLU A C 1
ATOM 1755 O O . GLU A 1 221 ? 18.289 30.023 32.535 1.00 89.62 221 GLU A O 1
ATOM 1760 N N . ALA A 1 222 ? 18.365 27.794 32.333 1.00 90.94 222 ALA A N 1
ATOM 1761 C CA . ALA A 1 222 ? 19.427 27.803 31.330 1.00 90.94 222 ALA A CA 1
ATOM 1762 C C . ALA A 1 222 ? 19.008 28.544 30.051 1.00 90.94 222 ALA A C 1
ATOM 1764 O O . ALA A 1 222 ? 19.808 29.290 29.491 1.00 90.94 222 ALA A O 1
ATOM 1765 N N . VAL A 1 223 ? 17.755 28.376 29.610 1.00 92.31 223 VAL A N 1
ATOM 1766 C CA . VAL A 1 223 ? 17.209 29.118 28.465 1.00 92.31 223 VAL A CA 1
ATOM 1767 C C . VAL A 1 223 ? 17.111 30.609 28.784 1.00 92.31 223 VAL A C 1
ATOM 1769 O O . VAL A 1 223 ? 17.592 31.405 27.985 1.00 92.31 223 VAL A O 1
ATOM 1772 N N . ILE A 1 224 ? 16.571 30.994 29.945 1.00 88.94 224 ILE A N 1
ATOM 1773 C CA . ILE A 1 224 ? 16.467 32.403 30.373 1.00 88.94 224 ILE A CA 1
ATOM 1774 C C . ILE A 1 224 ? 17.849 33.067 30.415 1.00 88.94 224 ILE A C 1
ATOM 1776 O O . ILE A 1 224 ? 18.026 34.141 29.851 1.00 88.94 224 ILE A O 1
ATOM 1780 N N . ASN A 1 225 ? 18.841 32.401 31.010 1.00 87.69 225 ASN A N 1
ATOM 1781 C CA . ASN A 1 225 ? 20.210 32.914 31.124 1.00 87.69 225 ASN A CA 1
ATOM 1782 C C . ASN A 1 225 ? 20.962 32.973 29.781 1.00 87.69 225 ASN A C 1
ATOM 1784 O O . ASN A 1 225 ? 22.028 33.577 29.709 1.00 87.69 225 ASN A O 1
ATOM 1788 N N . SER A 1 226 ? 20.440 32.327 28.733 1.00 88.81 226 SER A N 1
ATOM 1789 C CA . SER A 1 226 ? 21.020 32.334 27.382 1.00 88.81 226 SER A CA 1
ATOM 1790 C C . SER A 1 226 ? 20.434 33.406 26.454 1.00 88.81 226 SER A C 1
ATOM 1792 O O . SER A 1 226 ? 20.861 33.509 25.303 1.00 88.81 226 SER A O 1
ATOM 1794 N N . ILE A 1 227 ? 19.463 34.194 26.929 1.00 84.69 227 ILE A N 1
ATOM 1795 C CA . ILE A 1 227 ? 18.898 35.324 26.182 1.00 84.69 227 ILE A CA 1
ATOM 1796 C C . ILE A 1 227 ? 19.864 36.525 26.308 1.00 84.69 227 ILE A C 1
ATOM 1798 O O . ILE A 1 227 ? 20.243 36.850 27.433 1.00 84.69 227 ILE A O 1
ATOM 1802 N N . PRO A 1 228 ? 20.293 37.145 25.190 1.00 70.06 228 PRO A N 1
ATOM 1803 C CA . PRO A 1 228 ? 21.219 38.282 25.181 1.00 70.06 228 PRO A CA 1
ATOM 1804 C C . PRO A 1 228 ? 20.617 39.592 25.706 1.00 70.06 228 PRO A C 1
ATOM 1806 O O . PRO A 1 228 ? 19.382 39.775 25.595 1.00 70.06 228 PRO A O 1
#

Nearest PDB structures (foldseek):
  5anm-assembly2_E  TM=3.168E-01  e=1.220E+00  Homo sapiens
  8z0t-assembly1_E  TM=3.182E-01  e=1.941E+00  Homo sapiens
  2y7q-assembly1_D  TM=3.208E-01  e=2.449E+00  Homo sapiens
  7sht-assembly1_B  TM=3.141E-01  e=2.311E+00  Homo sapiens
  4gko-assembly3_F  TM=2.859E-01  e=6.197E+00  Homo sapiens

Foldseek 3Di:
DDLDLFFDDDKDKDWWDDCVQFADKDWDWDWDQDPVGIDIDTDIATPHDLVNQPGTWMKMWTAGRPGPDTDIDDTDGLSPPPDDPDCCCRNPVPVVRVVVNVVVVCVVRPVCVVVVNDDPVSVPDDPPDCPDPDPPPPDDPVVVVVPPPDDDDCPPLVVVLVVVLVVLVVQLVPDQDLVSLVVSLVVLVVCDVSNDDVSSVVSNVSSVVSNVVNVVVVVVVVVVVPDD

Sequence (228 aa):
IASSSAIHGRFHYRYGGDWERCTRTQEITRDKNGKNGKYTVTERVRGWTDEDEIGLFVQVGAILRGESEITWGEPLYLSGVVTRNSPLWVSNPKQQIAYLGVKYWARLYCPEVILGVYSPDEVEQREEREINPAPVQRMSVQEITSEVSTRTSAQESAANVDAVADDLRERIDTASSVDQAKAIRADIESQKALLGTALFTELKNKAVKRYYQVNAQNKVEAVINSIP

Radius of gyration: 33.79 Å; Cα contacts (8 Å, |Δi|>4): 234; chains: 1; bounding box: 50×55×94 Å

Secondary structure (DSSP, 8-state):
--SSTTEEEEEEEEEES-GGGGG-EEEEEEEEEETTEEEEEEEEEESS-SGGGTT-EEEEEEEETT-SS-EE---EEGGG-----STHHHH-HHHHHHHHHHHHHHHHH-HHHHHT---HHHHSPPP---SS--------HHHHTTSTTS-TT-HHHHHHHHHHHHHHHHHHHH--SHHHHHHHHHHHHHTHHHHHHHHHHHHHHHHHHHHHHHHHHHHHHHHHHT--

InterPro domains:
  IPR018330 RecT family [PF03837] (5-130)

Organism: Salmonella typhimurium (NCBI:txid90371)

Mean predicted aligned error: 18.26 Å

Solvent-accessible surface area (backbone atoms only — not comparable to full-atom values): 13632 Å² total; per-residue (Å²): 115,60,91,57,75,65,43,55,57,60,80,45,78,48,76,46,59,68,65,76,55,66,66,45,67,37,78,46,79,44,81,42,82,51,99,92,43,79,45,79,43,82,40,83,40,58,57,57,57,73,74,57,29,60,70,25,30,38,26,32,25,37,21,42,61,94,52,92,55,71,53,66,46,72,72,45,44,54,65,74,58,82,85,70,97,46,76,49,55,40,79,42,37,72,61,48,52,46,55,51,34,50,55,52,41,37,59,74,79,41,43,45,69,78,70,68,56,70,54,76,78,72,68,53,75,74,76,80,73,76,89,68,72,74,76,73,79,76,72,64,71,74,70,62,61,74,70,72,82,78,76,99,78,61,74,72,65,52,59,53,42,51,53,52,52,50,52,51,51,52,52,43,73,67,46,78,44,54,66,52,26,50,51,52,43,53,51,50,62,75,40,34,84,71,48,33,76,66,52,33,53,53,52,50,53,50,25,54,53,42,30,54,51,36,49,52,50,54,51,50,50,54,52,60,72,67,59,132

pLDDT: mean 83.41, std 15.28, range [37.28, 97.88]